Protein AF-A0A932STT5-F1 (afdb_monomer_lite)

pLDDT: mean 71.79, std 22.3, range [31.33, 98.38]

Secondary structure (DSSP, 8-state):
-------HHHHHHHHHHHHHS--S-------PPPPPP----GGGHHHHHTT--SSEEEEEEBPPPTTT-HHHHHHHHHHS-EEESSS-EEESS---PPTTHHHHHHHHHH-GGG-----S---S-S---SEEEEEEETTEEEEEEEETTTTEEEEEETTB-----EE-SSTTSSS--HHHHHHHHHTTSSS--------TTSSGGGSTTSSGGGSS-----PPPPPP----PPPP-PPPPPPPPPPPP-

Sequence (249 aa):
MIRNLLNPHHWLWLAMAICLGCREAAEVLEEDAPPPAVSTDFARLPEVLAGIPAGQIGLYEGLPSEFWEPNLRDRELRTKETIDVRGHILYDGPLDLQPGDGEKLTSLLGARESYQPYSPRKKCGGFSAEYGIEWTTGTAATYLLISLECGEAKFFRRRANCIAICRQRHWTSSSGCWSRTARTRRLKSRGDRLTGQVSRSAFSAAGTLHEQTRRSNNGLLNRPEPPNGFVRSPVCDAVPRPPKKRPGH

Radius of gyration: 27.71 Å; chains: 1; bounding box: 71×87×59 Å

Foldseek 3Di:
DPDDPCDVVVVVVVVVCVVVPPPPPPPPPPPPDDPPDADQDLVCVLVLLVVLDPADKFKWFFAPDCVPCVVRSVVCVVPADWDDDPNTITGPDTDDDDPCVRVVCNVCVSDSLQFDRDDPPDPQPDDHFRMKMWGDDPPWIKIWGADLSRQWIAIDTPPDRHGNTTRGDPPQPDDDDPPPVVVVVVVVPPPDDDDDDDDPPDRPVVPPVVVVVPPPDPDDDDDDDDDDDPDDDDDPDDDDDDDDDDDDD

Structure (mmCIF, N/CA/C/O backbone):
data_AF-A0A932STT5-F1
#
_entry.id   AF-A0A932STT5-F1
#
loop_
_atom_site.group_PDB
_atom_site.id
_atom_site.type_symbol
_atom_site.label_atom_id
_atom_site.label_alt_id
_atom_site.label_comp_id
_atom_site.label_asym_id
_atom_site.label_entity_id
_atom_site.label_seq_id
_atom_site.pdbx_PDB_ins_code
_atom_site.Cartn_x
_atom_site.Cartn_y
_atom_site.Cartn_z
_atom_site.occupancy
_atom_site.B_iso_or_equiv
_atom_site.auth_seq_id
_atom_site.auth_comp_id
_atom_site.auth_asym_id
_atom_site.auth_atom_id
_atom_site.pdbx_PDB_model_num
ATOM 1 N N . MET A 1 1 ? 31.479 53.304 29.207 1.00 47.97 1 MET A N 1
ATOM 2 C CA . MET A 1 1 ? 32.049 52.637 30.399 1.00 47.97 1 MET A CA 1
ATOM 3 C C . MET A 1 1 ? 31.471 51.230 30.499 1.00 47.97 1 MET A C 1
ATOM 5 O O . MET A 1 1 ? 30.409 51.061 31.069 1.00 47.97 1 MET A O 1
ATOM 9 N N . ILE A 1 2 ? 32.123 50.232 29.899 1.00 55.28 2 ILE A N 1
ATOM 10 C CA . ILE A 1 2 ? 31.803 48.807 30.094 1.00 55.28 2 ILE A CA 1
ATOM 11 C C . ILE A 1 2 ? 33.154 48.102 30.241 1.00 55.28 2 ILE A C 1
ATOM 13 O O . ILE A 1 2 ? 33.756 47.663 29.269 1.00 55.28 2 ILE A O 1
ATOM 17 N N . ARG A 1 3 ? 33.712 48.132 31.451 1.00 52.94 3 ARG A N 1
ATOM 18 C CA . ARG A 1 3 ? 34.997 47.505 31.797 1.00 52.94 3 ARG A CA 1
ATOM 19 C C . ARG A 1 3 ? 34.871 46.864 33.176 1.00 52.94 3 ARG A C 1
ATOM 21 O O . ARG A 1 3 ? 35.499 47.351 34.096 1.00 52.94 3 ARG A O 1
ATOM 28 N N . ASN A 1 4 ? 33.987 45.875 33.341 1.00 56.66 4 ASN A N 1
ATOM 29 C CA . ASN A 1 4 ? 33.852 45.126 34.606 1.00 56.66 4 ASN A CA 1
ATOM 30 C C . ASN A 1 4 ? 33.113 43.775 34.455 1.00 56.66 4 ASN A C 1
ATOM 32 O O . ASN A 1 4 ? 32.333 43.400 35.321 1.00 56.66 4 ASN A O 1
ATOM 36 N N . LEU A 1 5 ? 33.324 43.024 33.364 1.00 55.16 5 LEU A N 1
ATOM 37 C CA . LEU A 1 5 ? 32.627 41.735 33.158 1.00 55.16 5 LEU A CA 1
ATOM 38 C C . LEU A 1 5 ? 33.531 40.540 32.810 1.00 55.16 5 LEU A C 1
ATOM 40 O O . LEU A 1 5 ? 33.038 39.523 32.339 1.00 55.16 5 LEU A O 1
ATOM 44 N N . LEU A 1 6 ? 34.839 40.604 33.074 1.00 60.25 6 LEU A N 1
ATOM 45 C CA . LEU A 1 6 ? 35.714 39.430 32.946 1.00 60.25 6 LEU A CA 1
ATOM 46 C C . LEU A 1 6 ? 36.469 39.176 34.247 1.00 60.25 6 LEU A C 1
ATOM 48 O O . LEU A 1 6 ? 37.647 39.488 34.378 1.00 60.25 6 LEU A O 1
ATOM 52 N N . ASN A 1 7 ? 35.762 38.604 35.220 1.00 70.56 7 ASN A N 1
ATOM 53 C CA . ASN A 1 7 ? 36.402 38.004 36.380 1.00 70.56 7 ASN A CA 1
ATOM 54 C C . ASN A 1 7 ? 36.905 36.606 35.954 1.00 70.56 7 ASN A C 1
ATOM 56 O O . ASN A 1 7 ? 36.080 35.779 35.546 1.00 70.56 7 ASN A O 1
ATOM 60 N N . PRO A 1 8 ? 38.217 36.315 36.007 1.00 73.06 8 PRO A N 1
ATOM 61 C CA . PRO A 1 8 ? 38.791 35.065 35.493 1.00 73.06 8 PRO A CA 1
ATOM 62 C C . PRO A 1 8 ? 38.219 33.806 36.164 1.00 73.06 8 PRO A C 1
ATOM 64 O O . PRO A 1 8 ? 38.214 32.733 35.566 1.00 73.06 8 PRO A O 1
ATOM 67 N N . HIS A 1 9 ? 37.643 33.940 37.361 1.00 74.81 9 HIS A N 1
ATOM 68 C CA . HIS A 1 9 ? 36.953 32.846 38.042 1.00 74.81 9 HIS A CA 1
ATOM 69 C C . HIS A 1 9 ? 35.688 32.351 37.317 1.00 74.81 9 HIS A C 1
ATOM 71 O O . HIS A 1 9 ? 35.390 31.162 37.393 1.00 74.81 9 HIS A O 1
ATOM 77 N N . HIS A 1 10 ? 34.965 33.199 36.572 1.00 73.25 10 HIS A N 1
ATOM 78 C CA . HIS A 1 10 ? 33.758 32.764 35.849 1.00 73.25 10 HIS A CA 1
ATOM 79 C C . HIS A 1 10 ? 34.075 31.851 34.657 1.00 73.25 10 HIS A C 1
ATOM 81 O O . HIS A 1 10 ? 33.312 30.930 34.373 1.00 73.25 10 HIS A O 1
ATOM 87 N N . TRP A 1 11 ? 35.221 32.055 34.002 1.00 77.06 11 TRP A N 1
ATOM 88 C CA . TRP A 1 11 ? 35.683 31.187 32.916 1.00 77.06 11 TRP A CA 1
ATOM 89 C C . TRP A 1 11 ? 36.028 29.781 33.407 1.00 77.06 11 TRP A C 1
ATOM 91 O O . TRP A 1 11 ? 35.766 28.803 32.712 1.00 77.06 11 TRP A O 1
ATOM 101 N N . LEU A 1 12 ? 36.552 29.674 34.629 1.00 79.19 12 LEU A N 1
ATOM 102 C CA . LEU A 1 12 ? 36.915 28.392 35.227 1.00 79.19 12 LEU A CA 1
ATOM 103 C C . LEU A 1 12 ? 35.675 27.553 35.581 1.00 79.19 12 LEU A C 1
ATOM 105 O O . LEU A 1 12 ? 35.651 26.349 35.334 1.00 79.19 12 LEU A O 1
ATOM 109 N N . TRP A 1 13 ? 34.613 28.197 36.077 1.00 79.75 13 TRP A N 1
ATOM 110 C CA . TRP A 1 13 ? 33.327 27.537 36.330 1.00 79.75 13 TRP A CA 1
ATOM 111 C C . TRP A 1 13 ? 32.622 27.104 35.043 1.00 79.75 13 TRP A C 1
ATOM 113 O O . TRP A 1 13 ? 32.091 25.996 34.991 1.00 79.75 13 TRP A O 1
ATOM 123 N N . LEU A 1 14 ? 32.664 27.930 33.992 1.00 78.31 14 LEU A N 1
ATOM 124 C CA . LEU A 1 14 ? 32.105 27.574 32.687 1.00 78.31 14 LEU A CA 1
ATOM 125 C C . LEU A 1 14 ? 32.845 26.372 32.072 1.00 78.31 14 LEU A C 1
ATOM 127 O O . LEU A 1 14 ? 32.210 25.438 31.590 1.00 78.31 14 LEU A O 1
ATOM 131 N N . ALA A 1 15 ? 34.180 26.361 32.149 1.00 79.19 15 ALA A N 1
ATOM 132 C CA . ALA A 1 15 ? 34.998 25.249 31.671 1.00 79.19 15 ALA A CA 1
ATOM 133 C C . ALA A 1 15 ? 34.721 23.951 32.448 1.00 79.19 15 ALA A C 1
ATOM 135 O O . ALA A 1 15 ? 34.568 22.897 31.836 1.00 79.19 15 ALA A O 1
ATOM 136 N N . MET A 1 16 ? 34.577 24.010 33.779 1.00 77.88 16 MET A N 1
ATOM 137 C CA . MET A 1 16 ? 34.183 22.828 34.558 1.00 77.88 16 MET A CA 1
ATOM 138 C C . MET A 1 16 ? 32.776 22.329 34.216 1.00 77.88 16 MET A C 1
ATOM 140 O O . MET A 1 16 ? 32.585 21.121 34.113 1.00 77.88 16 MET A O 1
ATOM 144 N N . ALA A 1 17 ? 31.800 23.223 34.030 1.00 76.94 17 ALA A N 1
ATOM 145 C CA . ALA A 1 17 ? 30.435 22.831 33.672 1.00 76.94 17 ALA A CA 1
ATOM 146 C C . ALA A 1 17 ? 30.384 22.118 32.309 1.00 76.94 17 ALA A C 1
ATOM 148 O O . ALA A 1 17 ? 29.667 21.131 32.157 1.00 76.94 17 ALA A O 1
ATOM 149 N N . ILE A 1 18 ? 31.205 22.556 31.349 1.00 77.31 18 ILE A N 1
ATOM 150 C CA . ILE A 1 18 ? 31.361 21.891 30.047 1.00 77.31 18 ILE A CA 1
ATOM 151 C C . ILE A 1 18 ? 32.034 20.514 30.206 1.00 77.31 18 ILE A C 1
ATOM 153 O O . ILE A 1 18 ? 31.617 19.555 29.563 1.00 77.31 18 ILE A O 1
ATOM 157 N N . CYS A 1 19 ? 33.024 20.376 31.093 1.00 73.25 19 CYS A N 1
ATOM 158 C CA . CYS A 1 19 ? 33.730 19.106 31.308 1.00 73.25 19 CYS A CA 1
ATOM 159 C C . CYS A 1 19 ? 32.931 18.060 32.112 1.00 73.25 19 CYS A C 1
ATOM 161 O O . CYS A 1 19 ? 33.184 16.866 31.965 1.00 73.25 19 CYS A O 1
ATOM 163 N N . LEU A 1 20 ? 31.978 18.474 32.954 1.00 70.88 20 LEU A N 1
ATOM 164 C CA . LEU A 1 20 ? 31.140 17.571 33.761 1.00 70.88 20 LEU A CA 1
ATOM 165 C C . LEU A 1 20 ? 29.833 17.148 33.061 1.00 70.88 20 LEU A C 1
ATOM 167 O O . LEU A 1 20 ? 29.184 16.211 33.519 1.00 70.88 20 LEU A O 1
ATOM 171 N N . GLY A 1 21 ? 29.445 17.816 31.969 1.00 59.75 21 GLY A N 1
ATOM 172 C CA . GLY A 1 21 ? 28.113 17.692 31.363 1.00 59.75 21 GLY A CA 1
ATOM 173 C C . GLY A 1 21 ? 27.910 16.603 30.304 1.00 59.75 21 GLY A C 1
ATOM 174 O O . GLY A 1 21 ? 26.772 16.375 29.916 1.00 59.75 21 GLY A O 1
ATOM 175 N N . CYS A 1 22 ? 28.949 15.909 29.830 1.00 60.53 22 CYS A N 1
ATOM 176 C CA . CYS A 1 22 ? 28.813 14.979 28.697 1.00 60.53 22 CYS A CA 1
ATOM 177 C C . CYS A 1 22 ? 29.290 13.569 29.055 1.00 60.53 22 CYS A C 1
ATOM 179 O O . CYS A 1 22 ? 30.293 13.082 28.535 1.00 60.53 22 CYS A O 1
ATOM 181 N N . ARG A 1 23 ? 28.590 12.910 29.980 1.00 63.25 23 ARG A N 1
ATOM 182 C CA . ARG A 1 23 ? 28.803 11.483 30.268 1.00 63.25 23 ARG A CA 1
ATOM 183 C C . ARG A 1 23 ? 27.494 10.700 30.296 1.00 63.25 23 ARG A C 1
ATOM 185 O O . ARG A 1 23 ? 27.366 9.737 31.040 1.00 63.25 23 ARG A O 1
ATOM 192 N N . GLU A 1 24 ? 26.532 11.092 29.469 1.00 71.00 24 GLU A N 1
ATOM 193 C CA . GLU A 1 24 ? 25.548 10.126 28.994 1.00 71.00 24 GLU A CA 1
ATOM 194 C C . GLU A 1 24 ? 26.286 9.221 28.016 1.00 71.00 24 GLU A C 1
ATOM 196 O O . GLU A 1 24 ? 26.795 9.668 26.987 1.00 71.00 24 GLU A O 1
ATOM 201 N N . ALA A 1 25 ? 26.458 7.960 28.415 1.00 72.50 25 ALA A N 1
ATOM 202 C CA . ALA A 1 25 ? 26.916 6.927 27.510 1.00 72.50 25 ALA A CA 1
ATOM 203 C C . ALA A 1 25 ? 26.008 7.003 26.286 1.00 72.50 25 ALA A C 1
ATOM 205 O O . ALA A 1 25 ? 24.801 6.814 26.424 1.00 72.50 25 ALA A O 1
ATOM 206 N N . ALA A 1 26 ? 26.579 7.358 25.133 1.00 71.62 26 ALA A N 1
ATOM 207 C CA . ALA A 1 26 ? 25.856 7.323 23.880 1.00 71.62 26 ALA A CA 1
ATOM 208 C C . ALA A 1 26 ? 25.281 5.913 23.765 1.00 71.62 26 ALA A C 1
ATOM 210 O O . ALA A 1 26 ? 26.034 4.943 23.642 1.00 71.62 26 ALA A O 1
ATOM 211 N N . GLU A 1 27 ? 23.965 5.802 23.925 1.00 76.69 27 GLU A N 1
ATOM 212 C CA . GLU A 1 27 ? 23.254 4.569 23.665 1.00 76.69 27 GLU A CA 1
ATOM 213 C C . GLU A 1 27 ? 23.564 4.253 22.209 1.00 76.69 27 GLU A C 1
ATOM 215 O O . GLU A 1 27 ? 23.204 5.005 21.300 1.00 76.69 27 GLU A O 1
ATOM 220 N N . VAL A 1 28 ? 24.373 3.215 22.001 1.00 73.69 28 VAL A N 1
ATOM 221 C CA . VAL A 1 28 ? 24.660 2.708 20.669 1.00 73.69 28 VAL A CA 1
ATOM 222 C C . VAL A 1 28 ? 23.320 2.204 20.169 1.00 73.69 28 VAL A C 1
ATOM 224 O O . VAL A 1 28 ? 22.891 1.116 20.545 1.00 73.69 28 VAL A O 1
ATOM 227 N N . LEU A 1 29 ? 22.635 3.049 19.398 1.00 76.69 29 LEU A N 1
ATOM 228 C CA . LEU A 1 29 ? 21.476 2.677 18.608 1.00 76.69 29 LEU A CA 1
ATOM 229 C C . LEU A 1 29 ? 21.930 1.493 17.764 1.00 76.69 29 LEU A C 1
ATOM 231 O O . LEU A 1 29 ? 22.727 1.648 16.838 1.00 76.69 29 LEU A O 1
ATOM 235 N N . GLU A 1 30 ? 21.517 0.301 18.184 1.00 78.88 30 GLU A N 1
ATOM 236 C CA . GLU A 1 30 ? 21.776 -0.936 17.471 1.00 78.88 30 GLU A CA 1
ATOM 237 C C . GLU A 1 30 ? 21.151 -0.746 16.089 1.00 78.88 30 GLU A C 1
ATOM 239 O O . GLU A 1 30 ? 19.935 -0.605 15.964 1.00 78.88 30 GLU A O 1
ATOM 244 N N . GLU A 1 31 ? 21.995 -0.593 15.067 1.00 81.00 31 GLU A N 1
ATOM 245 C CA . GLU A 1 31 ? 21.533 -0.383 13.702 1.00 81.00 31 GLU A CA 1
ATOM 246 C C . GLU A 1 31 ? 20.732 -1.625 13.308 1.00 81.00 31 GLU A C 1
ATOM 248 O O . GLU A 1 31 ? 21.283 -2.726 13.209 1.00 81.00 31 GLU A O 1
ATOM 253 N N . ASP A 1 32 ? 19.413 -1.461 13.181 1.00 80.19 32 ASP A N 1
ATOM 254 C CA . ASP A 1 32 ? 18.509 -2.558 12.865 1.00 80.19 32 ASP A CA 1
ATOM 255 C C . ASP A 1 32 ? 19.028 -3.289 11.624 1.00 80.19 32 ASP A C 1
ATOM 257 O O . ASP A 1 32 ? 19.299 -2.678 10.585 1.00 80.19 32 ASP A O 1
ATOM 261 N N . ALA A 1 33 ? 19.172 -4.614 11.733 1.00 78.88 33 ALA A N 1
ATOM 262 C CA . ALA A 1 33 ? 19.615 -5.442 10.621 1.00 78.88 33 ALA A CA 1
ATOM 263 C C . ALA A 1 33 ? 18.806 -5.099 9.355 1.00 78.88 33 ALA A C 1
ATOM 265 O O . ALA A 1 33 ? 17.582 -4.922 9.444 1.00 78.88 33 ALA A O 1
ATOM 266 N N . PRO A 1 34 ? 19.457 -5.024 8.175 1.00 73.75 34 PRO A N 1
ATOM 267 C CA . PRO A 1 34 ? 18.788 -4.614 6.951 1.00 73.75 34 PRO A CA 1
ATOM 268 C C . PRO A 1 34 ? 17.535 -5.470 6.742 1.00 73.75 34 PRO A C 1
ATOM 270 O O . PRO A 1 34 ? 17.580 -6.690 6.955 1.00 73.75 34 PRO A O 1
ATOM 273 N N . PRO A 1 35 ? 16.401 -4.859 6.352 1.00 67.69 35 PRO A N 1
ATOM 274 C CA . PRO A 1 35 ? 15.147 -5.579 6.239 1.00 67.69 35 PRO A CA 1
ATOM 275 C C . PRO A 1 35 ? 15.330 -6.774 5.294 1.00 67.69 35 PRO A C 1
ATOM 277 O O . PRO A 1 35 ? 15.956 -6.634 4.238 1.00 67.69 35 PRO A O 1
ATOM 280 N N . PRO A 1 36 ? 14.807 -7.960 5.653 1.00 71.69 36 PRO A N 1
ATOM 281 C CA . PRO A 1 36 ? 14.994 -9.157 4.850 1.00 71.69 36 PRO A CA 1
ATOM 282 C C . PRO A 1 36 ? 14.472 -8.929 3.434 1.00 71.69 36 PRO A C 1
ATOM 284 O O . PRO A 1 36 ? 13.457 -8.254 3.234 1.00 71.69 36 PRO A O 1
ATOM 287 N N . ALA A 1 37 ? 15.165 -9.522 2.460 1.00 72.88 37 ALA A N 1
ATOM 288 C CA . ALA A 1 37 ? 14.819 -9.380 1.058 1.00 72.88 37 ALA A CA 1
ATOM 289 C C . ALA A 1 37 ? 13.343 -9.732 0.810 1.00 72.88 37 ALA A C 1
ATOM 291 O O . ALA A 1 37 ? 12.797 -10.720 1.307 1.00 72.88 37 ALA A O 1
ATOM 292 N N . VAL A 1 38 ? 12.713 -8.889 0.005 1.00 72.44 38 VAL A N 1
ATOM 293 C CA . VAL A 1 38 ? 11.345 -9.012 -0.489 1.00 72.44 38 VAL A CA 1
ATOM 294 C C . VAL A 1 38 ? 11.184 -10.341 -1.237 1.00 72.44 38 VAL A C 1
ATOM 296 O O . VAL A 1 38 ? 11.690 -10.498 -2.346 1.00 72.44 38 VAL A O 1
ATOM 299 N N . SER A 1 39 ? 10.466 -11.302 -0.654 1.00 77.44 39 SER A N 1
ATOM 300 C CA . SER A 1 39 ? 10.143 -12.561 -1.338 1.00 77.44 39 SER A CA 1
ATOM 301 C C . SER A 1 39 ? 9.086 -12.315 -2.413 1.00 77.44 39 SER A C 1
ATOM 303 O O . SER A 1 39 ? 7.970 -11.934 -2.079 1.00 77.44 39 SER A O 1
ATOM 305 N N . THR A 1 40 ? 9.425 -12.563 -3.680 1.00 78.19 40 THR A N 1
ATOM 306 C CA . THR A 1 40 ? 8.517 -12.487 -4.842 1.00 78.19 40 THR A CA 1
ATOM 307 C C . THR A 1 40 ? 7.837 -13.824 -5.161 1.00 78.19 40 THR A C 1
ATOM 309 O O . THR A 1 40 ? 7.278 -14.001 -6.245 1.00 78.19 40 THR A O 1
ATOM 312 N N . ASP A 1 41 ? 7.887 -14.778 -4.230 1.00 84.00 41 ASP A N 1
ATOM 313 C CA . ASP A 1 41 ? 7.349 -16.119 -4.423 1.00 84.00 41 ASP A CA 1
ATOM 314 C C . ASP A 1 41 ? 5.814 -16.121 -4.384 1.00 84.00 41 ASP A C 1
ATOM 316 O O . ASP A 1 41 ? 5.178 -15.931 -3.344 1.00 84.00 41 ASP A O 1
ATOM 320 N N . PHE A 1 42 ? 5.209 -16.381 -5.543 1.00 85.62 42 PHE A N 1
ATOM 321 C CA . PHE A 1 42 ? 3.761 -16.467 -5.698 1.00 85.62 42 PHE A CA 1
ATOM 322 C C . PHE A 1 42 ? 3.148 -17.666 -4.955 1.00 85.62 42 PHE A C 1
ATOM 324 O O . PHE A 1 42 ? 1.944 -17.668 -4.683 1.00 85.62 42 PHE A O 1
ATOM 331 N N . ALA A 1 43 ? 3.944 -18.674 -4.580 1.00 88.44 43 ALA A N 1
ATOM 332 C CA . ALA A 1 43 ? 3.475 -19.791 -3.763 1.00 88.44 43 ALA A CA 1
ATOM 333 C C . ALA A 1 43 ? 3.004 -19.335 -2.372 1.00 88.44 43 ALA A C 1
ATOM 335 O O . ALA A 1 43 ? 2.141 -19.983 -1.785 1.00 88.44 43 ALA A O 1
ATOM 336 N N . ARG A 1 44 ? 3.485 -18.183 -1.885 1.00 86.62 44 ARG A N 1
ATOM 337 C CA . ARG A 1 44 ? 3.070 -17.587 -0.605 1.00 86.62 44 ARG A CA 1
ATOM 338 C C . ARG A 1 44 ? 1.751 -16.822 -0.673 1.00 86.62 44 ARG A C 1
ATOM 340 O O . ARG A 1 44 ? 1.210 -16.452 0.364 1.00 86.62 44 ARG A O 1
ATOM 347 N N . LEU A 1 45 ? 1.210 -16.583 -1.871 1.00 88.25 45 LEU A N 1
ATOM 348 C CA . LEU A 1 45 ? -0.020 -15.807 -2.036 1.00 88.25 45 LEU A CA 1
ATOM 349 C C . LEU A 1 45 ? -1.195 -16.340 -1.185 1.00 88.25 45 LEU A C 1
ATOM 351 O O . LEU A 1 45 ? -1.831 -15.519 -0.535 1.00 88.25 45 LEU A O 1
ATOM 355 N N . PRO A 1 46 ? -1.486 -17.656 -1.100 1.00 90.19 46 PRO A N 1
ATOM 356 C CA . PRO A 1 46 ? -2.578 -18.156 -0.259 1.00 90.19 46 PRO A CA 1
ATOM 357 C C . PRO A 1 46 ? -2.440 -17.780 1.222 1.00 90.19 46 PRO A C 1
ATOM 359 O O . PRO A 1 46 ? -3.433 -17.428 1.848 1.00 90.19 46 PRO A O 1
ATOM 362 N N . GLU A 1 47 ? -1.222 -17.801 1.774 1.00 87.56 47 GLU A N 1
ATOM 363 C CA . GLU A 1 47 ? -0.947 -17.404 3.166 1.00 87.56 47 GLU A CA 1
ATOM 364 C C . GLU A 1 47 ? -1.254 -15.916 3.392 1.00 87.56 47 GLU A C 1
ATOM 366 O O . GLU A 1 47 ? -1.810 -15.523 4.419 1.00 87.56 47 GLU A O 1
ATOM 371 N N . VAL A 1 48 ? -0.912 -15.084 2.406 1.00 86.31 48 VAL A N 1
ATOM 372 C CA . VAL A 1 48 ? -1.178 -13.644 2.425 1.00 86.31 48 VAL A CA 1
ATOM 373 C C . VAL A 1 48 ? -2.672 -13.358 2.309 1.00 86.31 48 VAL A C 1
ATOM 375 O O . VAL A 1 48 ? -3.201 -12.588 3.109 1.00 86.31 48 VAL A O 1
ATOM 378 N N . LEU A 1 49 ? -3.355 -14.004 1.359 1.00 90.00 49 LEU A N 1
ATOM 379 C CA . LEU A 1 49 ? -4.793 -13.834 1.134 1.00 90.00 49 LEU A CA 1
ATOM 380 C C . LEU A 1 49 ? -5.623 -14.364 2.307 1.00 90.00 49 LEU A C 1
ATOM 382 O O . LEU A 1 49 ? -6.628 -13.758 2.654 1.00 90.00 49 LEU A O 1
ATOM 386 N N . ALA A 1 50 ? -5.173 -15.422 2.988 1.00 87.88 50 ALA A N 1
ATOM 387 C CA . ALA A 1 50 ? -5.790 -15.886 4.233 1.00 87.88 50 ALA A CA 1
ATOM 388 C C . ALA A 1 50 ? -5.734 -14.830 5.355 1.00 87.88 50 ALA A C 1
ATOM 390 O O . ALA A 1 50 ? -6.488 -14.899 6.323 1.00 87.88 50 ALA A O 1
ATOM 391 N N . GLY A 1 51 ? -4.827 -13.855 5.237 1.00 79.94 51 GLY A N 1
ATOM 392 C CA . GLY A 1 51 ? -4.717 -12.704 6.122 1.00 79.94 51 GLY A CA 1
ATOM 393 C C . GLY A 1 51 ? -5.581 -11.508 5.725 1.00 79.94 51 GLY A C 1
ATOM 394 O O . GLY A 1 51 ? -5.445 -10.486 6.394 1.00 79.94 51 GLY A O 1
ATOM 395 N N . ILE A 1 52 ? -6.407 -11.607 4.674 1.00 88.19 52 ILE A N 1
ATOM 396 C CA . ILE A 1 52 ? -7.443 -10.631 4.311 1.00 88.19 52 ILE A CA 1
ATOM 397 C C . ILE A 1 52 ? -8.740 -11.071 5.010 1.00 88.19 52 ILE A C 1
ATOM 399 O O . ILE A 1 52 ? -9.422 -11.985 4.546 1.00 88.19 52 ILE A O 1
ATOM 403 N N . PRO A 1 53 ? -9.064 -10.492 6.173 1.00 79.19 53 PRO A N 1
ATOM 404 C CA . PRO A 1 53 ? -10.223 -10.874 6.956 1.00 79.19 53 PRO A CA 1
ATOM 405 C C . PRO A 1 53 ? -11.501 -10.207 6.430 1.00 79.19 53 PRO A C 1
ATOM 407 O O . PRO A 1 53 ? -11.453 -9.189 5.742 1.00 79.19 53 PRO A O 1
ATOM 410 N N . ALA A 1 54 ? -12.657 -10.689 6.890 1.00 75.81 54 ALA A N 1
ATOM 411 C CA . ALA A 1 54 ? -13.938 -9.976 6.801 1.00 75.81 54 ALA A CA 1
ATOM 412 C C . ALA A 1 54 ? -14.044 -8.817 7.827 1.00 75.81 54 ALA A C 1
ATOM 414 O O . ALA A 1 54 ? -15.091 -8.604 8.432 1.00 75.81 54 ALA A O 1
ATOM 415 N N . GLY A 1 55 ? -12.927 -8.136 8.099 1.00 83.31 55 GLY A N 1
ATOM 416 C CA . GLY A 1 55 ? -12.805 -7.109 9.132 1.00 83.31 55 GLY A CA 1
ATOM 417 C C . GLY A 1 55 ? -13.174 -5.703 8.659 1.00 83.31 55 GLY A C 1
ATOM 418 O O . GLY A 1 55 ? -13.772 -5.516 7.599 1.00 83.31 55 GLY A O 1
ATOM 419 N N . GLN A 1 56 ? -12.785 -4.700 9.450 1.00 92.81 56 GLN A N 1
ATOM 420 C CA . GLN A 1 56 ? -12.885 -3.303 9.026 1.00 92.81 56 GLN A CA 1
ATOM 421 C C . GLN A 1 56 ? -11.843 -3.031 7.941 1.00 92.81 56 GLN A C 1
ATOM 423 O O . GLN A 1 56 ? -10.712 -3.516 8.019 1.00 92.81 56 GLN A O 1
ATOM 428 N N . ILE A 1 57 ? -12.242 -2.265 6.930 1.00 95.88 57 ILE A N 1
ATOM 429 C CA . ILE A 1 57 ? -11.405 -1.913 5.787 1.00 95.88 57 ILE A CA 1
ATOM 430 C C . ILE A 1 57 ? -11.208 -0.398 5.740 1.00 95.88 57 ILE A C 1
ATOM 432 O O . ILE A 1 57 ? -12.178 0.359 5.777 1.00 95.88 57 ILE A O 1
ATOM 436 N N . GLY A 1 58 ? -9.953 0.030 5.646 1.00 96.81 58 GLY A N 1
ATOM 437 C CA . GLY A 1 58 ? -9.557 1.404 5.355 1.00 96.81 58 GLY A CA 1
ATOM 438 C C . GLY A 1 58 ? -8.977 1.488 3.947 1.00 96.81 58 GLY A C 1
ATOM 439 O O . GLY A 1 58 ? -8.166 0.648 3.563 1.00 96.81 58 GLY A O 1
ATOM 440 N N . LEU A 1 59 ? -9.388 2.484 3.163 1.00 97.81 59 LEU A N 1
ATOM 441 C CA . LEU A 1 59 ? -8.791 2.786 1.860 1.00 97.81 59 LEU A CA 1
ATOM 442 C C . LEU A 1 59 ? -8.064 4.122 1.960 1.00 97.81 59 LEU A C 1
ATOM 444 O O . LEU A 1 59 ? -8.682 5.131 2.247 1.00 97.81 59 LEU A O 1
ATOM 448 N N . TYR A 1 60 ? -6.780 4.147 1.664 1.00 98.25 60 TYR A N 1
ATOM 449 C CA . TYR A 1 60 ? -5.918 5.314 1.761 1.00 98.25 60 TYR A CA 1
ATOM 450 C C . TYR A 1 60 ? -5.450 5.727 0.371 1.00 98.25 60 TYR A C 1
ATOM 452 O O . TYR A 1 60 ? -5.168 4.884 -0.486 1.00 98.25 60 TYR A O 1
ATOM 460 N N . GLU A 1 61 ? -5.343 7.031 0.147 1.00 98.25 61 GLU A N 1
ATOM 461 C CA . GLU A 1 61 ? -4.770 7.583 -1.077 1.00 98.25 61 GLU A CA 1
ATOM 462 C C . GLU A 1 61 ? -3.249 7.743 -0.923 1.00 98.25 61 GLU A C 1
ATOM 464 O O . GLU A 1 61 ? -2.744 8.174 0.115 1.00 98.25 61 GLU A O 1
ATOM 469 N N . GLY A 1 62 ? -2.508 7.372 -1.965 1.00 97.69 62 GLY A N 1
ATOM 470 C CA . GLY A 1 62 ? -1.065 7.551 -2.043 1.00 97.69 62 GLY A CA 1
ATOM 471 C C . GLY A 1 62 ? -0.669 8.968 -2.447 1.00 97.69 62 GLY A C 1
ATOM 472 O O . GLY A 1 62 ? -1.411 9.687 -3.127 1.00 97.69 62 GLY A O 1
ATOM 473 N N . LEU A 1 63 ? 0.536 9.373 -2.048 1.00 97.19 63 LEU A N 1
ATOM 474 C CA . LEU A 1 63 ? 1.070 10.675 -2.435 1.00 97.19 63 LEU A CA 1
ATOM 475 C C . LEU A 1 63 ? 1.360 10.758 -3.943 1.00 97.19 63 LEU A C 1
ATOM 477 O O . LEU A 1 63 ? 1.575 9.736 -4.597 1.00 97.19 63 LEU A O 1
ATOM 481 N N . PRO A 1 64 ? 1.446 11.983 -4.499 1.00 96.12 64 PRO A N 1
ATOM 482 C CA . PRO A 1 64 ? 1.940 12.200 -5.851 1.00 96.12 64 PRO A CA 1
ATOM 483 C C . PRO A 1 64 ? 3.262 11.471 -6.100 1.00 96.12 64 PRO A C 1
ATOM 485 O O . PRO A 1 64 ? 4.119 11.354 -5.209 1.00 96.12 64 PRO A O 1
ATOM 488 N N . SER A 1 65 ? 3.416 10.984 -7.332 1.00 92.75 65 SER A N 1
ATOM 489 C CA . SER A 1 65 ? 4.617 10.271 -7.749 1.00 92.75 65 SER A CA 1
ATOM 490 C C . SER A 1 65 ? 5.835 11.162 -7.549 1.00 92.75 65 SER A C 1
ATOM 492 O O . SER A 1 65 ? 5.912 12.247 -8.116 1.00 92.75 65 SER A O 1
ATOM 494 N N . GLU A 1 66 ? 6.837 10.644 -6.848 1.00 93.00 66 GLU A N 1
ATOM 495 C CA . GLU A 1 66 ? 8.127 11.315 -6.673 1.00 93.00 66 GLU A CA 1
ATOM 496 C C . GLU A 1 66 ? 8.808 11.609 -8.013 1.00 93.00 66 GLU A C 1
ATOM 498 O O . GLU A 1 66 ? 9.350 12.687 -8.211 1.00 93.00 66 GLU A O 1
ATOM 503 N N . PHE A 1 67 ? 8.702 10.683 -8.971 1.00 89.50 67 PHE A N 1
ATOM 504 C CA . PHE A 1 67 ? 9.308 10.851 -10.289 1.00 89.50 67 PHE A CA 1
ATOM 505 C C . PHE A 1 67 ? 8.595 11.900 -11.165 1.00 89.50 67 PHE A C 1
ATOM 507 O O . PHE A 1 67 ? 9.245 12.763 -11.747 1.00 89.50 67 PHE A O 1
ATOM 514 N N . TRP A 1 68 ? 7.262 11.840 -11.271 1.00 90.00 68 TRP A N 1
ATOM 515 C CA . TRP A 1 68 ? 6.491 12.715 -12.162 1.00 90.00 68 TRP A CA 1
ATOM 516 C C . TRP A 1 68 ? 6.126 14.080 -11.564 1.00 90.00 68 TRP A C 1
ATOM 518 O O . TRP A 1 68 ? 5.979 15.047 -12.308 1.00 90.00 68 TRP A O 1
ATOM 528 N N . GLU A 1 69 ? 5.946 14.173 -10.244 1.00 94.62 69 GLU A N 1
ATOM 529 C CA . GLU A 1 69 ? 5.432 15.369 -9.561 1.00 94.62 69 GLU A CA 1
ATOM 530 C C . GLU A 1 69 ? 6.205 15.694 -8.255 1.00 94.62 69 GLU A C 1
ATOM 532 O O . GLU A 1 69 ? 5.576 15.916 -7.213 1.00 94.62 69 GLU A O 1
ATOM 537 N N . PRO A 1 70 ? 7.556 15.770 -8.271 1.00 95.69 70 PRO A N 1
ATOM 538 C CA . PRO A 1 70 ? 8.376 15.894 -7.055 1.00 95.69 70 PRO A CA 1
ATOM 539 C C . PRO A 1 70 ? 8.022 17.128 -6.215 1.00 95.69 70 PRO A C 1
ATOM 541 O O . PRO A 1 70 ? 7.746 17.022 -5.024 1.00 95.69 70 PRO A O 1
ATOM 544 N N . ASN A 1 71 ? 7.895 18.297 -6.851 1.00 97.50 71 ASN A N 1
ATOM 545 C CA . ASN A 1 71 ? 7.560 19.546 -6.155 1.00 97.50 71 ASN A CA 1
ATOM 546 C C . ASN A 1 71 ? 6.195 19.485 -5.449 1.00 97.50 71 ASN A C 1
ATOM 548 O O . ASN A 1 71 ? 6.001 20.079 -4.385 1.00 97.50 71 ASN A O 1
ATOM 552 N N . LEU A 1 72 ? 5.224 18.793 -6.056 1.00 97.00 72 LEU A N 1
ATOM 553 C CA . LEU A 1 72 ? 3.901 18.633 -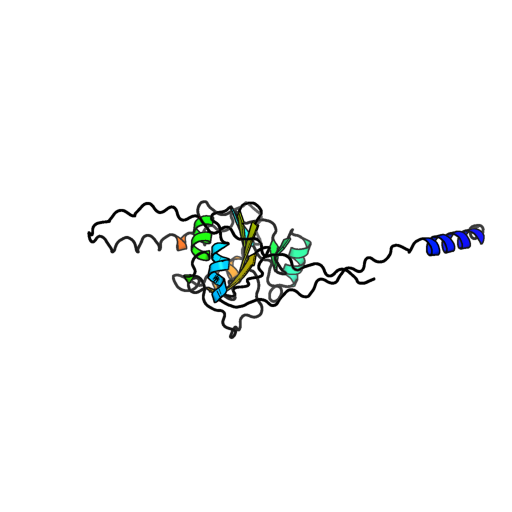5.465 1.00 97.00 72 LEU A CA 1
ATOM 554 C C . LEU A 1 72 ? 3.961 17.664 -4.284 1.00 97.00 72 LEU A C 1
ATOM 556 O O . LEU A 1 72 ? 3.380 17.967 -3.244 1.00 97.00 72 LEU A O 1
ATOM 560 N N . ARG A 1 73 ? 4.686 16.548 -4.425 1.00 96.69 73 ARG A N 1
ATOM 561 C CA . ARG A 1 73 ? 4.935 15.596 -3.339 1.00 96.69 73 ARG A CA 1
ATOM 562 C C . ARG A 1 73 ? 5.571 16.286 -2.132 1.00 96.69 73 ARG A C 1
ATOM 564 O O . ARG A 1 73 ? 5.021 16.186 -1.042 1.00 96.69 73 ARG A O 1
ATOM 571 N N . ASP A 1 74 ? 6.633 17.065 -2.329 1.00 97.56 74 ASP A N 1
ATOM 572 C CA . ASP A 1 74 ? 7.320 17.792 -1.249 1.00 97.56 74 ASP A CA 1
ATOM 573 C C . ASP A 1 74 ? 6.419 18.816 -0.557 1.00 97.56 74 ASP A C 1
ATOM 575 O O . ASP A 1 74 ? 6.535 19.085 0.641 1.00 97.56 74 ASP A O 1
ATOM 579 N N . ARG A 1 75 ? 5.518 19.452 -1.312 1.00 98.19 75 ARG A N 1
ATOM 580 C CA . ARG A 1 75 ? 4.518 20.353 -0.734 1.00 98.19 75 ARG A CA 1
ATOM 581 C C . ARG A 1 75 ? 3.507 19.581 0.108 1.00 98.19 75 ARG A C 1
ATOM 583 O O . ARG A 1 75 ? 3.198 20.007 1.214 1.00 98.19 75 ARG A O 1
ATOM 590 N N . GLU A 1 76 ? 2.982 18.477 -0.412 1.00 97.88 76 GLU A N 1
ATOM 591 C CA . GLU A 1 76 ? 1.975 17.652 0.262 1.00 97.88 76 GLU A CA 1
ATOM 592 C C . GLU A 1 76 ? 2.555 17.021 1.542 1.00 97.88 76 GLU A C 1
ATOM 594 O O . GLU A 1 76 ? 1.924 17.133 2.587 1.00 97.88 76 GLU A O 1
ATOM 599 N N . LEU A 1 77 ? 3.796 16.513 1.509 1.00 97.62 77 LEU A N 1
ATOM 600 C CA . LEU A 1 77 ? 4.518 15.993 2.684 1.00 97.62 77 LEU A CA 1
ATOM 601 C C . LEU A 1 77 ? 4.667 17.014 3.819 1.00 97.62 77 LEU A C 1
ATOM 603 O O . LEU A 1 77 ? 4.645 16.647 4.986 1.00 97.62 77 LEU A O 1
ATOM 607 N N . ARG A 1 78 ? 4.827 18.300 3.491 1.00 98.00 78 ARG A N 1
ATOM 608 C CA . ARG A 1 78 ? 4.965 19.371 4.493 1.00 98.00 78 ARG A CA 1
ATOM 609 C C . ARG A 1 78 ? 3.637 19.880 5.041 1.00 98.00 78 ARG A C 1
ATOM 611 O O . ARG A 1 78 ? 3.631 20.557 6.061 1.00 98.00 78 ARG A O 1
ATOM 618 N N . THR A 1 79 ? 2.540 19.655 4.322 1.00 98.12 79 THR A N 1
ATOM 619 C CA . THR A 1 79 ? 1.258 20.331 4.591 1.00 98.12 79 THR A CA 1
ATOM 620 C C . THR A 1 79 ? 0.148 19.392 5.026 1.00 98.12 79 THR A C 1
ATOM 622 O O . THR A 1 79 ? -0.874 19.871 5.510 1.00 98.12 79 THR A O 1
ATOM 625 N N . LYS A 1 80 ? 0.314 18.082 4.844 1.00 98.19 80 LYS A N 1
ATOM 626 C CA . LYS A 1 80 ? -0.701 17.085 5.163 1.00 98.19 80 LYS A CA 1
ATOM 627 C C . LYS A 1 80 ? -0.120 15.975 6.017 1.00 98.19 80 LYS A C 1
ATOM 629 O O . LYS A 1 80 ? 1.040 15.607 5.863 1.00 98.19 80 LYS A O 1
ATOM 634 N N . GLU A 1 81 ? -0.966 15.428 6.877 1.00 98.19 81 GLU A N 1
ATOM 635 C CA . GLU A 1 81 ? -0.638 14.253 7.673 1.00 98.19 81 GLU A CA 1
ATOM 636 C C . GLU A 1 81 ? -0.542 13.019 6.778 1.00 98.19 81 GLU A C 1
ATOM 638 O O . GLU A 1 81 ? -1.322 12.822 5.836 1.00 98.19 81 GLU A O 1
ATOM 643 N N . THR A 1 82 ? 0.475 12.213 7.055 1.00 98.38 82 THR A N 1
ATOM 644 C CA . THR A 1 82 ? 0.808 11.037 6.266 1.00 98.38 82 THR A CA 1
ATOM 645 C C . THR A 1 82 ? 1.238 9.895 7.165 1.00 98.38 82 THR A C 1
ATOM 647 O O . THR A 1 82 ? 1.760 10.113 8.257 1.00 98.38 82 THR A O 1
ATOM 650 N N . ILE A 1 83 ? 1.042 8.677 6.672 1.00 96.88 83 ILE A N 1
ATOM 651 C CA . ILE A 1 83 ? 1.504 7.446 7.304 1.00 96.88 83 ILE A CA 1
ATOM 652 C C . ILE A 1 83 ? 2.544 6.774 6.417 1.00 96.88 83 ILE A C 1
ATOM 654 O O . ILE A 1 83 ? 2.417 6.749 5.190 1.00 96.88 83 ILE A O 1
ATOM 658 N N . ASP A 1 84 ? 3.572 6.212 7.047 1.00 95.81 84 ASP A N 1
ATOM 659 C CA . ASP A 1 84 ? 4.569 5.391 6.370 1.00 95.81 84 ASP A CA 1
ATOM 660 C C . ASP A 1 84 ? 4.211 3.907 6.513 1.00 95.81 84 ASP A C 1
ATOM 662 O O . ASP A 1 84 ? 4.288 3.313 7.593 1.00 95.81 84 ASP A O 1
ATOM 666 N N . VAL A 1 85 ? 3.857 3.287 5.388 1.00 93.69 85 VAL A N 1
ATOM 667 C CA . VAL A 1 85 ? 3.665 1.844 5.279 1.00 93.69 85 VAL A CA 1
ATOM 668 C C . VAL A 1 85 ? 4.872 1.228 4.571 1.00 93.69 85 VAL A C 1
ATOM 670 O O . VAL A 1 85 ? 4.856 0.982 3.365 1.00 93.69 85 VAL A O 1
ATOM 673 N N . ARG A 1 86 ? 5.924 0.919 5.341 1.00 90.81 86 ARG A N 1
ATOM 674 C CA . ARG A 1 86 ? 7.133 0.203 4.870 1.00 90.81 86 ARG A CA 1
ATOM 675 C C . ARG A 1 86 ? 7.875 0.927 3.732 1.00 90.81 86 ARG A C 1
ATOM 677 O O . ARG A 1 86 ? 8.239 0.310 2.731 1.00 90.81 86 ARG A O 1
ATOM 684 N N . GLY A 1 87 ? 8.111 2.223 3.894 1.00 92.00 87 GLY A N 1
ATOM 685 C CA . GLY A 1 87 ? 8.746 3.111 2.920 1.00 92.00 87 GLY A CA 1
ATOM 686 C C . GLY A 1 87 ? 7.782 3.655 1.863 1.00 92.00 87 GLY A C 1
ATOM 687 O O . GLY A 1 87 ? 8.214 4.257 0.879 1.00 92.00 87 GLY A O 1
ATOM 688 N N . HIS A 1 88 ? 6.477 3.427 2.022 1.00 94.44 88 HIS A N 1
ATOM 689 C CA . HIS A 1 88 ? 5.451 3.927 1.117 1.00 94.44 88 HIS A CA 1
ATOM 690 C C . HIS A 1 88 ? 4.520 4.875 1.863 1.00 94.44 88 HIS A C 1
ATOM 692 O O . HIS A 1 88 ? 3.783 4.467 2.756 1.00 94.44 88 HIS A O 1
ATOM 698 N N . ILE A 1 89 ? 4.565 6.144 1.468 1.00 96.94 89 ILE A N 1
ATOM 699 C CA . ILE A 1 89 ? 3.853 7.217 2.155 1.00 96.94 89 ILE A CA 1
ATOM 700 C C . ILE A 1 89 ? 2.442 7.368 1.576 1.00 96.94 89 ILE A C 1
ATOM 702 O O . ILE A 1 89 ? 2.279 7.560 0.365 1.00 96.94 89 ILE A O 1
ATOM 706 N N . LEU A 1 90 ? 1.443 7.302 2.453 1.00 97.88 90 LEU A N 1
ATOM 707 C CA . LEU A 1 90 ? 0.020 7.492 2.165 1.00 97.88 90 LEU A CA 1
ATOM 708 C C . LEU A 1 90 ? -0.512 8.672 2.986 1.00 97.88 90 LEU A C 1
ATOM 710 O O . LEU A 1 90 ? 0.076 9.019 4.008 1.00 97.88 90 LEU A O 1
ATOM 714 N N . TYR A 1 91 ? -1.622 9.283 2.580 1.00 98.38 91 TYR A N 1
ATOM 715 C CA . TYR A 1 91 ? -2.325 10.232 3.452 1.00 98.38 91 TYR A CA 1
ATOM 716 C C . TYR A 1 91 ? -2.951 9.499 4.645 1.00 98.38 91 TYR A C 1
ATOM 718 O O . TYR A 1 91 ? -3.465 8.402 4.464 1.00 98.38 91 TYR A O 1
ATOM 726 N N . ASP A 1 92 ? -2.938 10.102 5.838 1.00 97.19 92 ASP A N 1
ATOM 727 C CA . ASP A 1 92 ? -3.458 9.475 7.074 1.00 97.19 92 ASP A CA 1
ATOM 728 C C . ASP A 1 92 ? -5.005 9.385 7.112 1.00 97.19 92 ASP A C 1
ATOM 730 O O . ASP A 1 92 ? -5.591 8.566 7.810 1.00 97.19 92 ASP A O 1
ATOM 734 N N . GLY A 1 93 ? -5.705 10.175 6.291 1.00 96.88 93 GLY A N 1
ATOM 735 C CA . GLY A 1 93 ? -7.169 10.152 6.208 1.00 96.88 93 GLY A CA 1
ATOM 736 C C . GLY A 1 93 ? -7.698 9.048 5.283 1.00 96.88 93 GLY A C 1
ATOM 737 O O . GLY A 1 93 ? -7.558 9.199 4.062 1.00 96.88 93 GLY A O 1
ATOM 738 N N . PRO A 1 94 ? -8.340 7.977 5.798 1.00 97.44 94 PRO A N 1
ATOM 739 C CA . PRO A 1 94 ? -8.981 6.993 4.938 1.00 97.44 94 PRO A CA 1
ATOM 740 C C . PRO A 1 94 ? -10.130 7.636 4.148 1.00 97.44 94 PRO A C 1
ATOM 742 O O . PRO A 1 94 ? -10.830 8.529 4.623 1.00 97.44 94 PRO A O 1
ATOM 745 N N . LEU A 1 95 ? -10.325 7.172 2.920 1.00 97.69 95 LEU A N 1
ATOM 746 C CA . LEU A 1 95 ? -11.412 7.557 2.039 1.00 97.69 95 LEU A CA 1
ATOM 747 C C . LEU A 1 95 ? -12.727 6.941 2.522 1.00 97.69 95 LEU A C 1
ATOM 749 O O . LEU A 1 95 ? -12.798 5.745 2.810 1.00 97.69 95 LEU A O 1
ATOM 753 N N . ASP A 1 96 ? -13.788 7.745 2.504 1.00 96.94 96 ASP A N 1
ATOM 754 C CA . ASP A 1 96 ? -15.141 7.286 2.808 1.00 96.94 96 ASP A CA 1
ATOM 755 C C . ASP A 1 96 ? -15.638 6.314 1.729 1.00 96.94 96 ASP A C 1
ATOM 757 O O . ASP A 1 96 ? -15.953 6.696 0.594 1.00 96.94 96 ASP A O 1
ATOM 761 N N . LEU A 1 97 ? -15.724 5.036 2.092 1.00 95.81 97 LEU A N 1
ATOM 762 C CA . LEU A 1 97 ? -16.279 3.996 1.233 1.00 95.81 97 LEU A CA 1
ATOM 763 C C . LEU A 1 97 ? -17.807 4.023 1.277 1.00 95.81 97 LEU A C 1
ATOM 765 O O . LEU A 1 97 ? -18.418 4.167 2.336 1.00 95.81 97 LEU A O 1
ATOM 769 N N . GLN A 1 98 ? -18.441 3.833 0.119 1.00 95.94 98 GLN A N 1
ATOM 770 C CA . GLN A 1 98 ? -19.888 3.641 0.082 1.00 95.94 98 GLN A CA 1
ATOM 771 C C . GLN A 1 98 ? -20.262 2.283 0.700 1.00 95.94 98 GLN A C 1
ATOM 773 O O . GLN A 1 98 ? -19.458 1.341 0.663 1.00 95.94 98 GLN A O 1
ATOM 778 N N . PRO A 1 99 ? -21.495 2.135 1.220 1.00 95.44 99 PRO A N 1
ATOM 779 C CA . PRO A 1 99 ? -21.980 0.851 1.711 1.00 95.44 99 PRO A CA 1
ATOM 780 C C . PRO A 1 99 ? -21.801 -0.265 0.668 1.00 95.44 99 PRO A C 1
ATOM 782 O O . PRO A 1 99 ? -22.215 -0.135 -0.484 1.00 95.44 99 PRO A O 1
ATOM 785 N N . GLY A 1 100 ? -21.154 -1.360 1.074 1.00 93.56 100 GLY A N 1
ATOM 786 C CA . GLY A 1 100 ? -20.861 -2.523 0.228 1.00 93.56 100 GLY A CA 1
ATOM 787 C C . GLY A 1 100 ? -19.595 -2.422 -0.637 1.00 93.56 100 GLY A C 1
ATOM 788 O O . GLY A 1 100 ? -19.125 -3.447 -1.127 1.00 93.56 100 GLY A O 1
ATOM 789 N N . ASP A 1 101 ? -18.982 -1.246 -0.814 1.00 95.12 101 ASP A N 1
ATOM 790 C CA . ASP A 1 101 ? -17.739 -1.146 -1.601 1.00 95.12 101 ASP A CA 1
ATOM 791 C C . ASP A 1 101 ? -16.557 -1.822 -0.895 1.00 95.12 101 ASP A C 1
ATOM 793 O O . ASP A 1 101 ? -15.729 -2.451 -1.553 1.00 95.12 101 ASP A O 1
ATOM 797 N N . GLY A 1 102 ? -16.527 -1.791 0.440 1.00 94.25 102 GLY A N 1
ATOM 798 C CA . GLY A 1 102 ? -15.544 -2.534 1.230 1.00 94.25 102 GLY A CA 1
ATOM 799 C C . GLY A 1 102 ? -15.609 -4.051 1.007 1.00 94.25 102 GLY A C 1
ATOM 800 O O . GLY A 1 102 ? -14.576 -4.701 0.835 1.00 94.25 102 GLY A O 1
ATOM 801 N N . GLU A 1 103 ? -16.817 -4.615 0.928 1.00 94.31 103 GLU A N 1
ATOM 802 C CA . GLU A 1 103 ? -17.033 -6.040 0.641 1.00 94.31 103 GLU A CA 1
ATOM 803 C C . GLU A 1 103 ? -16.615 -6.392 -0.788 1.00 94.31 103 GLU A C 1
ATOM 805 O O . GLU A 1 103 ? -15.932 -7.393 -1.002 1.00 94.31 103 GLU A O 1
ATOM 810 N N . LYS A 1 104 ? -16.953 -5.543 -1.770 1.00 94.25 104 LYS A N 1
ATOM 811 C CA . LYS A 1 104 ? -16.526 -5.727 -3.167 1.00 94.25 104 LYS A CA 1
ATOM 812 C C . LYS A 1 104 ? -15.009 -5.684 -3.303 1.00 94.25 104 LYS A C 1
ATOM 814 O O . LYS A 1 104 ? -14.445 -6.535 -3.983 1.00 94.25 104 LYS A O 1
ATOM 819 N N . LEU A 1 105 ? -14.348 -4.715 -2.664 1.00 94.44 105 LEU A N 1
ATOM 820 C CA . LEU A 1 105 ? -12.888 -4.610 -2.656 1.00 94.44 105 LEU A CA 1
ATOM 821 C C . LEU A 1 105 ? -12.263 -5.845 -2.014 1.00 94.44 105 LEU A C 1
ATOM 823 O O . LEU A 1 105 ? -11.353 -6.433 -2.589 1.00 94.44 105 LEU A O 1
ATOM 827 N N . THR A 1 106 ? -12.790 -6.277 -0.871 1.00 94.62 106 THR A N 1
ATOM 828 C CA . THR A 1 106 ? -12.315 -7.475 -0.170 1.00 94.62 106 THR A CA 1
ATOM 829 C C . THR A 1 106 ? -12.508 -8.734 -1.013 1.00 94.62 106 THR A C 1
ATOM 831 O O . THR A 1 106 ? -11.587 -9.531 -1.131 1.00 94.62 106 THR A O 1
ATOM 834 N N . SER A 1 107 ? -13.660 -8.899 -1.666 1.00 93.56 107 SER A N 1
ATOM 835 C CA . SER A 1 107 ? -13.923 -10.029 -2.564 1.00 93.56 107 SER A CA 1
ATOM 836 C C . SER A 1 107 ? -12.986 -10.023 -3.775 1.00 93.56 107 SER A C 1
ATOM 838 O O . SER A 1 107 ? -12.360 -11.036 -4.085 1.00 93.56 107 SER A O 1
ATOM 840 N N . LEU A 1 108 ? -12.828 -8.866 -4.421 1.00 93.25 108 LEU A N 1
ATOM 841 C CA . LEU A 1 108 ? -11.967 -8.700 -5.587 1.00 93.25 108 LEU A CA 1
ATOM 842 C C . LEU A 1 108 ? -10.495 -8.948 -5.243 1.00 93.25 108 LEU A C 1
ATOM 844 O O . LEU A 1 108 ? -9.797 -9.625 -5.988 1.00 93.25 108 LEU A O 1
ATOM 848 N N . LEU A 1 109 ? -10.011 -8.407 -4.130 1.00 93.06 109 LEU A N 1
ATOM 849 C CA . LEU A 1 109 ? -8.603 -8.474 -3.726 1.00 93.06 109 LEU A CA 1
ATOM 850 C C . LEU A 1 109 ? -8.289 -9.718 -2.881 1.00 93.06 109 LEU A C 1
ATOM 852 O O . LEU A 1 109 ? -7.132 -10.065 -2.691 1.00 93.06 109 LEU A O 1
ATOM 856 N N . GLY A 1 110 ? -9.305 -10.429 -2.402 1.00 93.00 110 GLY A N 1
ATOM 857 C CA . GLY A 1 110 ? -9.169 -11.741 -1.774 1.00 93.00 110 GLY A CA 1
ATOM 858 C C . GLY A 1 110 ? -9.110 -12.892 -2.780 1.00 93.00 110 GLY A C 1
ATOM 859 O O . GLY A 1 110 ? -8.662 -13.983 -2.434 1.00 93.00 110 GLY A O 1
ATOM 860 N N . ALA A 1 111 ? -9.537 -12.670 -4.027 1.00 92.19 111 ALA A N 1
ATOM 861 C CA . ALA A 1 111 ? -9.535 -13.691 -5.068 1.00 92.19 111 ALA A CA 1
ATOM 862 C C . ALA A 1 111 ? -8.119 -13.941 -5.613 1.00 92.19 111 ALA A C 1
ATOM 864 O O . ALA A 1 111 ? -7.446 -13.025 -6.090 1.00 92.19 111 ALA A O 1
ATOM 865 N N . ARG A 1 112 ? -7.673 -15.204 -5.612 1.00 91.00 112 ARG A N 1
ATOM 866 C CA . ARG A 1 112 ? -6.364 -15.608 -6.163 1.00 91.00 112 ARG A CA 1
ATOM 867 C C . ARG A 1 112 ? -6.234 -15.229 -7.641 1.00 91.00 112 ARG A C 1
ATOM 869 O O . ARG A 1 112 ? -5.148 -14.886 -8.098 1.00 91.00 112 ARG A O 1
ATOM 876 N N . GLU A 1 113 ? -7.342 -15.270 -8.370 1.00 91.31 113 GLU A N 1
ATOM 877 C CA . GLU A 1 113 ? -7.456 -15.014 -9.806 1.00 91.31 113 GLU A CA 1
ATOM 878 C C . GLU A 1 113 ? -7.222 -13.541 -10.166 1.00 91.31 113 GLU A C 1
ATOM 880 O O . GLU A 1 113 ? -6.884 -13.225 -11.309 1.00 91.31 113 GLU A O 1
ATOM 885 N N . SER A 1 114 ? -7.337 -12.635 -9.191 1.00 90.19 114 SER A N 1
ATOM 886 C CA . SER A 1 114 ? -6.988 -11.222 -9.362 1.00 90.19 114 SER A CA 1
ATOM 887 C C . SER A 1 114 ? -5.489 -11.001 -9.531 1.00 90.19 114 SER A C 1
ATOM 889 O O . SER A 1 114 ? -5.068 -9.914 -9.932 1.00 90.19 114 SER A O 1
ATOM 891 N N . TYR A 1 115 ? -4.684 -12.029 -9.273 1.00 90.50 115 TYR A N 1
ATOM 892 C CA . TYR A 1 115 ? -3.240 -11.953 -9.215 1.00 90.50 115 TYR A CA 1
ATOM 893 C C . TYR A 1 115 ? -2.583 -12.918 -10.198 1.00 90.50 115 TYR A C 1
ATOM 895 O O . TYR A 1 115 ? -3.084 -13.999 -10.505 1.00 90.50 115 TYR A O 1
ATOM 903 N N . GLN A 1 116 ? -1.401 -12.540 -10.674 1.00 89.31 116 GLN A N 1
ATOM 904 C CA . GLN A 1 116 ? -0.524 -13.430 -11.425 1.00 89.31 116 GLN A CA 1
ATOM 905 C C . GLN A 1 116 ? 0.926 -13.240 -10.975 1.00 89.31 116 GLN A C 1
ATOM 907 O O . GLN A 1 116 ? 1.252 -12.147 -10.497 1.00 89.31 116 GLN A O 1
ATOM 912 N N . PRO A 1 117 ? 1.795 -14.250 -11.162 1.00 88.19 117 PRO A N 1
ATOM 913 C CA . PRO A 1 117 ? 3.201 -14.154 -10.798 1.00 88.19 117 PRO A CA 1
ATOM 914 C C . PRO A 1 117 ? 3.876 -12.902 -11.362 1.00 88.19 117 PRO A C 1
ATOM 916 O O . PRO A 1 117 ? 3.601 -12.478 -12.492 1.00 88.19 117 PRO A O 1
ATOM 919 N N . TYR A 1 118 ? 4.776 -12.324 -10.569 1.00 84.38 118 TYR A N 1
ATOM 920 C CA . TYR A 1 118 ? 5.584 -11.188 -10.985 1.00 84.38 118 TYR A CA 1
ATOM 921 C C . TYR A 1 118 ? 6.394 -11.511 -12.244 1.00 84.38 118 TYR A C 1
ATOM 923 O O . TYR A 1 118 ? 6.969 -12.592 -12.369 1.00 84.38 118 TYR A O 1
ATOM 931 N N . SER A 1 119 ? 6.493 -10.543 -13.158 1.00 82.69 119 SER A N 1
ATOM 932 C CA . SER A 1 119 ? 7.383 -10.627 -14.313 1.00 82.69 119 SER A CA 1
ATOM 933 C C . SER A 1 119 ? 8.382 -9.470 -14.275 1.00 82.69 119 SER A C 1
ATOM 935 O O . SER A 1 119 ? 7.957 -8.315 -14.224 1.00 82.69 119 SER A O 1
ATOM 937 N N . PRO A 1 120 ? 9.699 -9.735 -14.346 1.00 78.31 120 PRO A N 1
ATOM 938 C CA . PRO A 1 120 ? 10.725 -8.698 -14.220 1.00 78.31 120 PRO A CA 1
ATOM 939 C C . PRO A 1 120 ? 10.795 -7.747 -15.425 1.00 78.31 120 PRO A C 1
ATOM 941 O O . PRO A 1 120 ? 11.422 -6.695 -15.345 1.00 78.31 120 PRO A O 1
ATOM 944 N N . ARG A 1 121 ? 10.156 -8.079 -16.556 1.00 81.00 121 ARG A N 1
ATOM 945 C CA . ARG A 1 121 ? 10.152 -7.239 -17.763 1.00 81.00 121 ARG A CA 1
ATOM 946 C C . ARG A 1 121 ? 9.100 -6.132 -17.655 1.00 81.00 121 ARG A C 1
ATOM 948 O O . ARG A 1 121 ? 8.075 -6.184 -18.334 1.00 81.00 121 ARG A O 1
ATOM 955 N N . LYS A 1 122 ? 9.354 -5.120 -16.822 1.00 74.06 122 LYS A N 1
ATOM 956 C CA . LYS A 1 122 ? 8.506 -3.922 -16.726 1.00 74.06 122 LYS A CA 1
ATOM 957 C C . LYS A 1 122 ? 9.231 -2.671 -17.217 1.00 74.06 122 LYS A C 1
ATOM 959 O O . LYS A 1 122 ? 10.407 -2.475 -16.940 1.00 74.06 122 LYS A O 1
ATOM 964 N N . LYS A 1 123 ? 8.509 -1.832 -17.969 1.00 80.88 123 LYS A N 1
ATOM 965 C CA . LYS A 1 123 ? 8.977 -0.514 -18.446 1.00 80.88 123 LYS A CA 1
ATOM 966 C C . LYS A 1 123 ? 8.429 0.652 -17.609 1.00 80.88 123 LYS A C 1
ATOM 968 O O . LYS A 1 123 ? 8.677 1.798 -17.951 1.00 80.88 123 LYS A O 1
ATOM 973 N N . CYS A 1 124 ? 7.664 0.373 -16.551 1.00 79.62 124 CYS A N 1
ATOM 974 C CA . CYS A 1 124 ? 6.900 1.382 -15.807 1.00 79.62 124 CYS A CA 1
ATOM 975 C C . CYS A 1 124 ? 7.667 2.036 -14.637 1.00 79.62 124 CYS A C 1
ATOM 977 O O . CYS A 1 124 ? 7.053 2.682 -13.802 1.00 79.62 124 CYS A O 1
ATOM 979 N N . GLY A 1 125 ? 8.997 1.910 -14.572 1.00 85.88 125 GLY A N 1
ATOM 980 C CA . GLY A 1 125 ? 9.793 2.478 -13.479 1.00 85.88 125 GLY A CA 1
ATOM 981 C C . GLY A 1 125 ? 9.671 1.699 -12.162 1.00 85.88 125 GLY A C 1
ATOM 982 O O . GLY A 1 125 ? 9.470 0.479 -12.155 1.00 85.88 125 GLY A O 1
ATOM 983 N N . GLY A 1 126 ? 9.877 2.401 -11.045 1.00 87.94 126 GLY A N 1
ATOM 984 C CA . GLY A 1 126 ? 9.740 1.857 -9.693 1.00 87.94 126 GLY A CA 1
ATOM 985 C C . GLY A 1 126 ? 8.279 1.691 -9.265 1.00 87.94 126 GLY A C 1
ATOM 986 O O . GLY A 1 126 ? 7.368 2.236 -9.878 1.00 87.94 126 GLY A O 1
ATOM 987 N N . PHE A 1 127 ? 8.048 0.942 -8.185 1.00 90.81 127 PHE A N 1
ATOM 988 C CA . PHE A 1 127 ? 6.706 0.811 -7.614 1.00 90.81 127 PHE A CA 1
ATOM 989 C C . PHE A 1 127 ? 6.300 2.111 -6.908 1.00 90.81 127 PHE A C 1
ATOM 991 O O . PHE A 1 127 ? 6.971 2.525 -5.962 1.00 90.81 127 PHE A O 1
ATOM 998 N N . SER A 1 128 ? 5.179 2.699 -7.323 1.00 92.81 128 SER A N 1
ATOM 999 C CA . SER A 1 128 ? 4.567 3.862 -6.675 1.00 92.81 128 SER A CA 1
ATOM 1000 C C . SER A 1 128 ? 3.169 3.491 -6.185 1.00 92.81 128 SER A C 1
ATOM 1002 O O . SER A 1 128 ? 2.306 3.148 -6.995 1.00 92.81 128 SER A O 1
ATOM 1004 N N . ALA A 1 129 ? 2.969 3.491 -4.863 1.00 96.06 129 ALA A N 1
ATOM 1005 C CA . ALA A 1 129 ? 1.672 3.204 -4.259 1.00 96.06 129 ALA A CA 1
ATOM 1006 C C . ALA A 1 129 ? 0.726 4.384 -4.508 1.00 96.06 129 ALA A C 1
ATOM 1008 O O . ALA A 1 129 ? 0.927 5.461 -3.957 1.00 96.06 129 ALA A O 1
ATOM 1009 N N . GLU A 1 130 ? -0.294 4.172 -5.333 1.00 96.38 130 GLU A N 1
ATOM 1010 C CA . GLU A 1 130 ? -1.352 5.158 -5.584 1.00 96.38 130 GLU A CA 1
ATOM 1011 C C . GLU A 1 130 ? -2.516 4.980 -4.607 1.00 96.38 130 GLU A C 1
ATOM 1013 O O . GLU A 1 130 ? -3.198 5.946 -4.278 1.00 96.38 130 GLU A O 1
ATOM 1018 N N . TYR A 1 131 ? -2.715 3.755 -4.119 1.00 97.88 131 TYR A N 1
ATOM 1019 C CA . TYR A 1 131 ? -3.682 3.435 -3.078 1.00 97.88 131 TYR A CA 1
ATOM 1020 C C . TYR A 1 131 ? -3.079 2.450 -2.080 1.00 97.88 131 TYR A C 1
ATOM 1022 O O . TYR A 1 131 ? -2.292 1.578 -2.453 1.00 97.88 131 TYR A O 1
ATOM 1030 N N . GLY A 1 132 ? -3.473 2.569 -0.818 1.00 97.50 132 GLY A N 1
ATOM 1031 C CA . GLY A 1 132 ? -3.230 1.572 0.216 1.00 97.50 132 GLY A CA 1
ATOM 1032 C C . GLY A 1 132 ? -4.551 1.081 0.781 1.00 97.50 132 GLY A C 1
ATOM 1033 O O . GLY A 1 132 ? -5.473 1.862 0.958 1.00 97.50 132 GLY A O 1
ATOM 1034 N N . ILE A 1 133 ? -4.669 -0.207 1.049 1.00 96.88 133 ILE A N 1
ATOM 1035 C CA . ILE A 1 133 ? -5.831 -0.792 1.707 1.00 96.88 133 ILE A CA 1
ATOM 1036 C C . ILE A 1 133 ? -5.345 -1.429 2.989 1.00 96.88 133 ILE A C 1
ATOM 1038 O O . ILE A 1 133 ? -4.386 -2.195 2.968 1.00 96.88 133 ILE A O 1
ATOM 1042 N N . GLU A 1 134 ? -5.999 -1.109 4.088 1.00 96.12 134 GLU A N 1
ATOM 1043 C CA . GLU A 1 134 ? -5.792 -1.744 5.375 1.00 96.12 134 GLU A CA 1
ATOM 1044 C C . GLU A 1 134 ? -7.000 -2.617 5.686 1.00 96.12 134 GLU A C 1
ATOM 1046 O O . GLU A 1 134 ? -8.135 -2.159 5.598 1.00 96.12 134 GLU A O 1
ATOM 1051 N N . TRP A 1 135 ? -6.757 -3.858 6.094 1.00 95.38 135 TRP A N 1
ATOM 1052 C CA . TRP A 1 135 ? -7.755 -4.646 6.801 1.00 95.38 135 TRP A CA 1
ATOM 1053 C C . TRP A 1 135 ? -7.323 -4.838 8.243 1.00 95.38 135 TRP A C 1
ATOM 1055 O O . TRP A 1 135 ? -6.226 -5.347 8.505 1.00 95.38 135 TRP A O 1
ATOM 1065 N N . THR A 1 136 ? -8.207 -4.496 9.173 1.00 93.19 136 THR A N 1
ATOM 1066 C CA . THR A 1 136 ? -7.983 -4.684 10.604 1.00 93.19 136 THR A CA 1
ATOM 1067 C C . THR A 1 136 ? -8.862 -5.808 11.144 1.00 93.19 136 THR A C 1
ATOM 1069 O O . THR A 1 136 ? -10.038 -5.966 10.808 1.00 93.19 136 THR A O 1
ATOM 1072 N N . THR A 1 137 ? -8.277 -6.668 11.975 1.00 90.00 137 THR A N 1
ATOM 1073 C CA . THR A 1 137 ? -8.997 -7.726 12.696 1.00 90.00 137 THR A CA 1
ATOM 1074 C C . THR A 1 137 ? -8.389 -7.909 14.069 1.00 90.00 137 THR A C 1
ATOM 1076 O O . THR A 1 137 ? -7.265 -8.395 14.222 1.00 90.00 137 THR A O 1
ATOM 1079 N N . GLY A 1 138 ? -9.139 -7.478 15.084 1.00 89.81 138 GLY A N 1
ATOM 1080 C CA . GLY A 1 138 ? -8.630 -7.364 16.444 1.00 89.81 138 GLY A CA 1
ATOM 1081 C C . GLY A 1 138 ? -7.427 -6.420 16.487 1.00 89.81 138 GLY A C 1
ATOM 1082 O O . GLY A 1 138 ? -7.543 -5.245 16.167 1.00 89.81 138 GLY A O 1
ATOM 1083 N N . THR A 1 139 ? -6.261 -6.946 16.863 1.00 88.25 139 THR A N 1
ATOM 1084 C CA . THR A 1 139 ? -5.004 -6.182 16.990 1.00 88.25 139 THR A CA 1
ATOM 1085 C C . THR A 1 139 ? -4.059 -6.335 15.792 1.00 88.25 139 THR A C 1
ATOM 1087 O O . THR A 1 139 ? -2.938 -5.810 15.802 1.00 88.25 139 THR A O 1
ATOM 1090 N N . ALA A 1 140 ? -4.471 -7.091 14.770 1.00 88.69 140 ALA A N 1
ATOM 1091 C CA . ALA A 1 140 ? -3.692 -7.319 13.564 1.00 88.69 140 ALA A CA 1
ATOM 1092 C C . ALA A 1 140 ? -4.182 -6.425 12.419 1.00 88.69 140 ALA A C 1
ATOM 1094 O O . ALA A 1 140 ? -5.384 -6.305 12.195 1.00 88.69 140 ALA A O 1
ATOM 1095 N N . ALA A 1 141 ? -3.225 -5.866 11.677 1.00 91.19 141 ALA A N 1
ATOM 1096 C CA . ALA A 1 141 ? -3.455 -5.131 10.440 1.00 91.19 141 ALA A CA 1
ATOM 1097 C C . ALA A 1 141 ? -2.694 -5.801 9.287 1.00 91.19 141 ALA A C 1
ATOM 1099 O O . ALA A 1 141 ? -1.537 -6.228 9.447 1.00 91.19 141 ALA A O 1
ATOM 1100 N N . THR A 1 142 ? -3.360 -5.891 8.141 1.00 92.69 142 THR A N 1
ATOM 1101 C CA . THR A 1 142 ? -2.797 -6.320 6.860 1.00 92.69 142 THR A CA 1
ATOM 1102 C C . THR A 1 142 ? -2.934 -5.159 5.886 1.00 92.69 142 THR A C 1
ATOM 1104 O O . THR A 1 142 ? -4.036 -4.655 5.703 1.00 92.69 142 THR A O 1
ATOM 1107 N N . TYR A 1 143 ? -1.837 -4.764 5.243 1.00 94.19 143 TYR A N 1
ATOM 1108 C CA . TYR A 1 143 ? -1.844 -3.722 4.222 1.00 94.19 143 TYR A CA 1
ATOM 1109 C C . TYR A 1 143 ? -1.659 -4.318 2.829 1.00 94.19 143 TYR A C 1
ATOM 1111 O O . TYR A 1 143 ? -0.834 -5.213 2.632 1.00 94.19 143 TYR A O 1
ATOM 1119 N N . LEU A 1 144 ? -2.373 -3.766 1.855 1.00 94.94 144 LEU A N 1
ATOM 1120 C CA . LEU A 1 144 ? -2.150 -3.962 0.431 1.00 94.94 144 LEU A CA 1
ATOM 1121 C C . LEU A 1 144 ? -1.929 -2.610 -0.234 1.00 94.94 144 LEU A C 1
ATOM 1123 O O . LEU A 1 144 ? -2.824 -1.775 -0.262 1.00 94.94 144 LEU A O 1
ATOM 1127 N N . LEU A 1 145 ? -0.758 -2.410 -0.820 1.00 95.94 145 LEU A N 1
ATOM 1128 C CA . LEU A 1 145 ? -0.457 -1.232 -1.620 1.00 95.94 145 LEU A CA 1
ATOM 1129 C C . LEU A 1 145 ? -0.649 -1.553 -3.096 1.00 95.94 145 LEU A C 1
ATOM 1131 O O . LEU A 1 145 ? -0.171 -2.584 -3.567 1.00 95.94 145 LEU A O 1
ATOM 1135 N N . ILE A 1 146 ? -1.311 -0.663 -3.825 1.00 95.44 146 ILE A N 1
ATOM 1136 C CA . ILE A 1 146 ? -1.663 -0.833 -5.232 1.00 95.44 146 ILE A CA 1
ATOM 1137 C C . ILE A 1 146 ? -1.025 0.292 -6.046 1.00 95.44 146 ILE A C 1
ATOM 1139 O O . ILE A 1 146 ? -1.178 1.473 -5.737 1.00 95.44 146 ILE A O 1
ATOM 1143 N N . SER A 1 147 ? -0.336 -0.092 -7.116 1.00 93.62 147 SER A N 1
ATOM 1144 C CA . SER A 1 147 ? 0.136 0.794 -8.176 1.00 93.62 147 SER A CA 1
ATOM 1145 C C . SER A 1 147 ? -0.678 0.507 -9.434 1.00 93.62 147 SER A C 1
ATOM 1147 O O . SER A 1 147 ? -0.492 -0.532 -10.068 1.00 93.62 147 SER A O 1
ATOM 1149 N N . LEU A 1 148 ? -1.595 1.398 -9.803 1.00 91.56 148 LEU A N 1
ATOM 1150 C CA . LEU A 1 148 ? -2.434 1.258 -10.997 1.00 91.56 148 LEU A CA 1
ATOM 1151 C C . LEU A 1 148 ? -1.635 1.506 -12.273 1.00 91.56 148 LEU A C 1
ATOM 1153 O O . LEU A 1 148 ? -1.904 0.868 -13.289 1.00 91.56 148 LEU A O 1
ATOM 1157 N N . GLU A 1 149 ? -0.642 2.396 -12.224 1.00 87.69 149 GLU A N 1
ATOM 1158 C CA . GLU A 1 149 ? 0.247 2.665 -13.360 1.00 87.69 149 GLU A CA 1
ATOM 1159 C C . GLU A 1 149 ? 1.037 1.417 -13.782 1.00 87.69 149 GLU A C 1
ATOM 1161 O O . GLU A 1 149 ? 1.091 1.086 -14.970 1.00 87.69 149 GLU A O 1
ATOM 1166 N N . CYS A 1 150 ? 1.599 0.687 -12.815 1.00 87.75 150 CYS A N 1
ATOM 1167 C CA . CYS A 1 150 ? 2.316 -0.562 -13.075 1.00 87.75 150 CYS A CA 1
ATOM 1168 C C . CYS A 1 150 ? 1.412 -1.808 -13.062 1.00 87.75 150 CYS A C 1
ATOM 1170 O O . CYS A 1 150 ? 1.833 -2.879 -13.508 1.00 87.75 150 CYS A O 1
ATOM 1172 N N . GLY A 1 151 ? 0.177 -1.687 -12.565 1.00 89.12 151 GLY A N 1
ATOM 1173 C CA . GLY A 1 151 ? -0.711 -2.817 -12.296 1.00 89.12 151 GLY A CA 1
ATOM 1174 C C . GLY A 1 151 ? -0.135 -3.777 -11.256 1.00 89.12 151 GLY A C 1
ATOM 1175 O O . GLY A 1 151 ? -0.324 -4.983 -11.392 1.00 89.12 151 GLY A O 1
ATOM 1176 N N . GLU A 1 152 ? 0.615 -3.257 -10.282 1.00 90.50 152 GLU A N 1
ATOM 1177 C CA . GLU A 1 152 ? 1.320 -4.020 -9.251 1.00 90.50 152 GLU A CA 1
ATOM 1178 C C . GLU A 1 152 ? 0.632 -3.893 -7.897 1.00 90.50 152 GLU A C 1
ATOM 1180 O O . GLU A 1 152 ? 0.079 -2.850 -7.552 1.00 90.50 152 GLU A O 1
ATOM 1185 N N . ALA A 1 153 ? 0.741 -4.946 -7.100 1.00 92.81 153 ALA A N 1
ATOM 1186 C CA . ALA A 1 153 ? 0.278 -4.986 -5.724 1.00 92.81 153 ALA A CA 1
ATOM 1187 C C . ALA A 1 153 ? 1.428 -5.396 -4.794 1.00 92.81 153 ALA A C 1
ATOM 1189 O O . ALA A 1 153 ? 2.269 -6.197 -5.193 1.00 92.81 153 ALA A O 1
ATOM 1190 N N . LYS A 1 154 ? 1.477 -4.872 -3.568 1.00 92.50 154 LYS A N 1
ATOM 1191 C CA . LYS A 1 154 ? 2.393 -5.324 -2.510 1.00 92.50 154 LYS A CA 1
ATOM 1192 C C . LYS A 1 154 ? 1.628 -5.545 -1.220 1.00 92.50 154 LYS A C 1
ATOM 1194 O O . LYS A 1 154 ? 0.899 -4.660 -0.788 1.00 92.50 154 LYS A O 1
ATOM 1199 N N . PHE A 1 155 ? 1.850 -6.684 -0.581 1.00 91.56 155 PHE A N 1
ATOM 1200 C CA . PHE A 1 155 ? 1.233 -7.007 0.698 1.00 91.56 155 PHE A CA 1
ATOM 1201 C C . PHE A 1 155 ? 2.213 -6.841 1.857 1.00 91.56 155 PHE A C 1
ATOM 1203 O O . PHE A 1 155 ? 3.406 -7.121 1.733 1.00 91.56 155 PHE A O 1
ATOM 1210 N N . PHE A 1 156 ? 1.694 -6.414 3.004 1.00 89.50 156 PHE A N 1
ATOM 1211 C CA . PHE A 1 156 ? 2.445 -6.306 4.246 1.00 89.50 156 PHE A CA 1
ATOM 1212 C C . PHE A 1 156 ? 1.600 -6.791 5.419 1.00 89.50 156 PHE A C 1
ATOM 1214 O O . PHE A 1 156 ? 0.448 -6.399 5.580 1.00 89.50 156 PHE A O 1
ATOM 1221 N N . ARG A 1 157 ? 2.192 -7.616 6.284 1.00 85.50 157 ARG A N 1
ATOM 1222 C CA . ARG A 1 157 ? 1.576 -8.069 7.535 1.00 85.50 157 ARG A CA 1
ATOM 1223 C C . ARG A 1 157 ? 2.588 -7.914 8.667 1.00 85.50 157 ARG A C 1
ATOM 1225 O O . ARG A 1 157 ? 3.765 -8.209 8.466 1.00 85.50 157 ARG A O 1
ATOM 1232 N N . ARG A 1 158 ? 2.158 -7.496 9.870 1.00 72.62 158 ARG A N 1
ATOM 1233 C CA . ARG A 1 158 ? 3.051 -7.156 11.014 1.00 72.62 158 ARG A CA 1
ATOM 1234 C C . ARG A 1 158 ? 4.127 -8.200 11.362 1.00 72.62 158 ARG A C 1
ATOM 1236 O O . ARG A 1 158 ? 5.110 -7.836 11.995 1.00 72.62 158 ARG A O 1
ATOM 1243 N N . ARG A 1 159 ? 3.963 -9.475 10.989 1.00 64.44 159 ARG A N 1
ATOM 1244 C CA . ARG A 1 159 ? 4.927 -10.555 11.286 1.00 64.44 159 ARG A CA 1
ATOM 1245 C C . ARG A 1 159 ? 5.450 -11.316 10.069 1.00 64.44 159 ARG A C 1
ATOM 1247 O O . ARG A 1 159 ? 6.276 -12.203 10.232 1.00 64.44 159 ARG A O 1
ATOM 1254 N N . ALA A 1 160 ? 5.002 -10.968 8.866 1.00 59.31 160 ALA A N 1
ATOM 1255 C CA . ALA A 1 160 ? 5.459 -11.609 7.644 1.00 59.31 160 ALA A CA 1
ATOM 1256 C C . ALA A 1 160 ? 5.601 -10.549 6.551 1.00 59.31 160 ALA A C 1
ATOM 1258 O O . ALA A 1 160 ? 4.611 -10.004 6.058 1.00 59.31 160 ALA A O 1
ATOM 1259 N N . ASN A 1 161 ? 6.844 -10.259 6.169 1.00 55.34 161 ASN A N 1
ATOM 1260 C CA . ASN A 1 161 ? 7.139 -9.472 4.977 1.00 55.34 161 ASN A CA 1
ATOM 1261 C C . ASN A 1 161 ? 6.887 -10.369 3.755 1.00 55.34 161 ASN A C 1
ATOM 1263 O O . ASN A 1 161 ? 7.811 -10.945 3.184 1.00 55.34 161 ASN A O 1
ATOM 1267 N N . CYS A 1 162 ? 5.619 -10.570 3.407 1.00 55.31 162 CYS A N 1
ATOM 1268 C CA . CYS A 1 162 ? 5.240 -11.293 2.200 1.00 55.31 162 CYS A CA 1
ATOM 1269 C C . CYS A 1 162 ? 4.895 -10.285 1.119 1.00 55.31 162 CYS A C 1
ATOM 1271 O O . CYS A 1 162 ? 3.758 -9.835 1.036 1.00 55.31 162 CYS A O 1
ATOM 1273 N N . ILE A 1 163 ? 5.860 -9.939 0.278 1.00 58.09 163 ILE A N 1
ATOM 1274 C CA . ILE A 1 163 ? 5.604 -9.008 -0.815 1.00 58.09 163 ILE A CA 1
ATOM 1275 C C . ILE A 1 163 ? 5.290 -9.819 -2.065 1.00 58.09 163 ILE A C 1
ATOM 1277 O O . ILE A 1 163 ? 6.128 -10.054 -2.927 1.00 58.09 163 ILE A O 1
ATOM 1281 N N . ALA A 1 164 ? 4.039 -10.249 -2.174 1.00 60.75 164 ALA A N 1
ATOM 1282 C CA . ALA A 1 164 ? 3.568 -10.836 -3.415 1.00 60.75 164 ALA A CA 1
ATOM 1283 C C . ALA A 1 164 ? 3.381 -9.714 -4.446 1.00 60.75 164 ALA A C 1
ATOM 1285 O O . ALA A 1 164 ? 2.351 -9.044 -4.439 1.00 60.75 164 ALA A O 1
ATOM 1286 N N . ILE A 1 165 ? 4.372 -9.497 -5.322 1.00 61.12 165 ILE A N 1
ATOM 1287 C CA . ILE A 1 165 ? 4.190 -8.604 -6.470 1.00 61.12 165 ILE A CA 1
ATOM 1288 C C . ILE A 1 165 ? 3.339 -9.335 -7.489 1.00 61.12 165 ILE A C 1
ATOM 1290 O O . ILE A 1 165 ? 3.765 -10.317 -8.094 1.00 61.12 165 ILE A O 1
ATOM 1294 N N . CYS A 1 166 ? 2.119 -8.857 -7.665 1.00 59.81 166 CYS A N 1
ATOM 1295 C CA . CYS A 1 166 ? 1.173 -9.497 -8.552 1.00 59.81 166 CYS A CA 1
ATOM 1296 C C . CYS A 1 166 ? 0.718 -8.517 -9.616 1.00 59.81 166 CYS A C 1
ATOM 1298 O O . CYS A 1 166 ? 0.379 -7.379 -9.297 1.00 59.81 166 CYS A O 1
ATOM 1300 N N . ARG A 1 167 ? 0.693 -8.968 -10.873 1.00 63.84 167 ARG A N 1
ATOM 1301 C CA . ARG A 1 167 ? 0.113 -8.175 -11.956 1.00 63.84 167 ARG A CA 1
ATOM 1302 C C . ARG A 1 167 ? -1.388 -8.440 -12.045 1.00 63.84 167 ARG A C 1
ATOM 1304 O O . ARG A 1 167 ? -1.811 -9.590 -12.137 1.00 63.84 167 ARG A O 1
ATOM 1311 N N . GLN A 1 168 ? -2.189 -7.384 -12.001 1.00 62.75 168 GLN A N 1
ATOM 1312 C CA . GLN A 1 168 ? -3.644 -7.518 -11.982 1.00 62.75 168 GLN A CA 1
ATOM 1313 C C . GLN A 1 168 ? -4.184 -7.841 -13.381 1.00 62.75 168 GLN A C 1
ATOM 1315 O O . GLN A 1 168 ? -3.932 -7.106 -14.338 1.00 62.75 168 GLN A O 1
ATOM 1320 N N . ARG A 1 169 ? -4.908 -8.960 -13.519 1.00 61.16 169 ARG A N 1
ATOM 1321 C CA . ARG A 1 169 ? -5.320 -9.489 -14.834 1.00 61.16 169 ARG A CA 1
ATOM 1322 C C . ARG A 1 169 ? -6.559 -8.790 -15.417 1.00 61.16 169 ARG A C 1
ATOM 1324 O O . ARG A 1 169 ? -6.659 -8.655 -16.632 1.00 61.16 169 ARG A O 1
ATOM 1331 N N . HIS A 1 170 ? -7.478 -8.313 -14.572 1.00 58.31 170 HIS A N 1
ATOM 1332 C CA . HIS A 1 170 ? -8.823 -7.896 -15.003 1.00 58.31 170 HIS A CA 1
ATOM 1333 C C . HIS A 1 170 ? -9.141 -6.395 -14.916 1.00 58.31 170 HIS A C 1
ATOM 1335 O O . HIS A 1 170 ? -10.218 -5.991 -15.343 1.00 58.31 170 HIS A O 1
ATOM 1341 N N . TRP A 1 171 ? -8.235 -5.537 -14.442 1.00 59.84 171 TRP A N 1
ATOM 1342 C CA . TRP A 1 171 ? -8.556 -4.109 -14.247 1.00 59.84 171 TRP A CA 1
ATOM 1343 C C . TRP A 1 171 ? -8.537 -3.276 -15.535 1.00 59.84 171 TRP A C 1
ATOM 1345 O O . TRP A 1 171 ? -8.954 -2.121 -15.540 1.00 59.84 171 TRP A O 1
ATOM 1355 N N . THR A 1 172 ? -8.072 -3.848 -16.646 1.00 49.97 172 THR A N 1
ATOM 1356 C CA . THR A 1 172 ? -7.841 -3.100 -17.887 1.00 49.97 172 THR A CA 1
ATOM 1357 C C . THR A 1 172 ? -8.739 -3.493 -19.058 1.00 49.97 172 THR A C 1
ATOM 1359 O O . THR A 1 172 ? -8.661 -2.813 -20.079 1.00 49.97 172 THR A O 1
ATOM 1362 N N . SER A 1 173 ? -9.580 -4.539 -18.967 1.00 41.72 173 SER A N 1
ATOM 1363 C CA . SER A 1 173 ? -10.087 -5.187 -20.197 1.00 41.72 173 SER A CA 1
ATOM 1364 C C . SER A 1 173 ? -11.591 -5.198 -20.499 1.00 41.72 173 SER A C 1
ATOM 1366 O O . SER A 1 173 ? -11.918 -5.642 -21.592 1.00 41.72 173 SER A O 1
ATOM 1368 N N . SER A 1 174 ? -12.515 -4.690 -19.671 1.00 40.66 174 SER A N 1
ATOM 1369 C CA . SER A 1 174 ? -13.949 -4.769 -20.046 1.00 40.66 174 SER A CA 1
ATOM 1370 C C . SER A 1 174 ? -14.654 -3.473 -20.459 1.00 40.66 174 SER A C 1
ATOM 1372 O O . SER A 1 174 ? -15.611 -3.582 -21.217 1.00 40.66 174 SER A O 1
ATOM 1374 N N . SER A 1 175 ? -14.222 -2.255 -20.097 1.00 36.91 175 SER A N 1
ATOM 1375 C CA . SER A 1 175 ? -14.952 -1.053 -20.580 1.00 36.91 175 SER A CA 1
ATOM 1376 C C . SER A 1 175 ? -14.238 0.296 -20.424 1.00 36.91 175 SER A C 1
ATOM 1378 O O . SER A 1 175 ? -14.875 1.315 -20.166 1.00 36.91 175 SER A O 1
ATOM 1380 N N . GLY A 1 176 ? -12.921 0.341 -20.613 1.00 38.62 176 GLY A N 1
ATOM 1381 C CA . GLY A 1 176 ? -12.207 1.612 -20.736 1.00 38.62 176 GLY A CA 1
ATOM 1382 C C . GLY A 1 176 ? -11.084 1.779 -19.726 1.00 38.62 176 GLY A C 1
ATOM 1383 O O . GLY A 1 176 ? -11.216 1.553 -18.529 1.00 38.62 176 GLY A O 1
ATOM 1384 N N . CYS A 1 177 ? -9.950 2.190 -20.272 1.00 34.88 177 CYS A N 1
ATOM 1385 C CA . CYS A 1 177 ? -8.702 2.498 -19.603 1.00 34.88 177 CYS A CA 1
ATOM 1386 C C . CYS A 1 177 ? -8.919 3.433 -18.389 1.00 34.88 177 CYS A C 1
ATOM 1388 O O . CYS A 1 177 ? -9.028 4.654 -18.543 1.00 34.88 177 CYS A O 1
ATOM 1390 N N . TRP A 1 178 ? -8.956 2.870 -17.175 1.00 42.00 178 TRP A N 1
ATOM 1391 C CA . TRP A 1 178 ? -8.991 3.631 -15.915 1.00 42.00 178 TRP A CA 1
ATOM 1392 C C . TRP A 1 178 ? -7.817 4.629 -15.836 1.00 42.00 178 TRP A C 1
ATOM 1394 O O . TRP A 1 178 ? -7.984 5.771 -15.407 1.00 42.00 178 TRP A O 1
ATOM 1404 N N . SER A 1 179 ? -6.648 4.247 -16.368 1.00 45.78 179 SER A N 1
ATOM 1405 C CA . SER A 1 179 ? -5.400 5.011 -16.256 1.00 45.78 179 SER A CA 1
ATOM 1406 C C . SER A 1 179 ? -5.339 6.299 -17.087 1.00 45.78 179 SER A C 1
ATOM 1408 O O . SER A 1 179 ? -4.600 7.211 -16.719 1.00 45.78 179 SER A O 1
ATOM 1410 N N . ARG A 1 180 ? -6.128 6.449 -18.164 1.00 39.25 180 ARG A N 1
ATOM 1411 C CA . ARG A 1 180 ? -6.102 7.683 -18.985 1.00 39.25 180 ARG A CA 1
ATOM 1412 C C . ARG A 1 180 ? -7.174 8.709 -18.593 1.00 39.25 180 ARG A C 1
ATOM 1414 O O . ARG A 1 180 ? -6.954 9.915 -18.724 1.00 39.25 180 ARG A O 1
ATOM 1421 N N . THR A 1 181 ? -8.303 8.251 -18.053 1.00 43.50 181 THR A N 1
ATOM 1422 C CA . THR A 1 181 ? -9.454 9.117 -17.730 1.00 43.50 181 THR A CA 1
ATOM 1423 C C . THR A 1 181 ? -9.396 9.690 -16.309 1.00 43.50 181 THR A C 1
ATOM 1425 O O . THR A 1 181 ? -9.842 10.815 -16.089 1.00 43.50 181 THR A O 1
ATOM 1428 N N . ALA A 1 182 ? -8.797 8.972 -15.349 1.00 47.31 182 ALA A N 1
ATOM 1429 C CA . ALA A 1 182 ? -8.599 9.481 -13.987 1.00 47.31 182 ALA A CA 1
ATOM 1430 C C . ALA A 1 182 ? -7.523 10.586 -13.930 1.00 47.31 182 ALA A C 1
ATOM 1432 O O . ALA A 1 182 ? -7.712 11.611 -13.274 1.00 47.31 182 ALA A O 1
ATOM 1433 N N . ARG A 1 183 ? -6.432 10.435 -14.698 1.00 47.56 183 ARG A N 1
ATOM 1434 C CA . ARG A 1 183 ? -5.307 11.390 -14.715 1.00 47.56 183 ARG A CA 1
ATOM 1435 C C . ARG A 1 183 ? -5.691 12.753 -15.309 1.00 47.56 183 ARG A C 1
ATOM 1437 O O . ARG A 1 183 ? -5.280 13.786 -14.793 1.00 47.56 183 ARG A O 1
ATOM 1444 N N . THR A 1 184 ? -6.534 12.782 -16.342 1.00 40.56 184 THR A N 1
ATOM 1445 C CA . THR A 1 184 ? -6.965 14.038 -16.989 1.00 40.56 184 THR A CA 1
ATOM 1446 C C . THR A 1 184 ? -8.026 14.809 -16.198 1.00 40.56 184 THR A C 1
ATOM 1448 O O . THR A 1 184 ? -8.100 16.030 -16.327 1.00 40.56 184 THR A O 1
ATOM 1451 N N . ARG A 1 185 ? -8.806 14.158 -15.320 1.00 44.22 185 ARG A N 1
ATOM 1452 C CA . ARG A 1 185 ? -9.746 14.869 -14.427 1.00 44.22 185 ARG A CA 1
ATOM 1453 C C . ARG A 1 185 ? -9.076 15.474 -13.190 1.00 44.22 185 ARG A C 1
ATOM 1455 O O . ARG A 1 185 ? -9.558 16.497 -12.714 1.00 44.22 185 ARG A O 1
ATOM 1462 N N . ARG A 1 186 ? -7.944 14.925 -12.725 1.00 49.78 186 ARG A N 1
ATOM 1463 C CA . ARG A 1 186 ? -7.200 15.434 -11.550 1.00 49.78 186 ARG A CA 1
ATOM 1464 C C . ARG A 1 186 ? -6.634 16.848 -11.749 1.00 49.78 186 ARG A C 1
ATOM 1466 O O . ARG A 1 186 ? -6.506 17.594 -10.785 1.00 49.78 186 ARG A O 1
ATOM 1473 N N . LEU A 1 187 ? -6.354 17.245 -12.993 1.00 40.59 187 LEU A N 1
ATOM 1474 C CA . LEU A 1 187 ? -5.848 18.585 -13.318 1.00 40.59 187 LEU A CA 1
ATOM 1475 C C . LEU A 1 187 ? -6.947 19.650 -13.462 1.00 40.59 187 LEU A C 1
ATOM 1477 O O . LEU A 1 187 ? -6.638 20.836 -13.408 1.00 40.59 187 LEU A O 1
ATOM 1481 N N . LYS A 1 188 ? -8.224 19.267 -13.619 1.00 37.88 188 LYS A N 1
ATOM 1482 C CA . LYS A 1 188 ? -9.302 20.223 -13.938 1.00 37.88 188 LYS A CA 1
ATOM 1483 C C . LYS A 1 188 ? -10.154 20.658 -12.739 1.00 37.88 188 LYS A C 1
ATOM 1485 O O . LYS A 1 188 ? -10.938 21.584 -12.885 1.00 37.88 188 LYS A O 1
ATOM 1490 N N . SER A 1 189 ? -9.998 20.042 -11.563 1.00 43.25 189 SER A N 1
ATOM 1491 C CA . SER A 1 189 ? -10.858 20.299 -10.393 1.00 43.25 189 SER A CA 1
ATOM 1492 C C . SER A 1 189 ? -10.209 21.097 -9.253 1.00 43.25 189 SER A C 1
ATOM 1494 O O . SER A 1 189 ? -10.796 21.188 -8.181 1.00 43.25 189 SER A O 1
ATOM 1496 N N . ARG A 1 190 ? -9.009 21.671 -9.425 1.00 48.91 190 ARG A N 1
ATOM 1497 C CA . ARG A 1 190 ? -8.320 22.428 -8.352 1.00 48.91 190 ARG A CA 1
ATOM 1498 C C . ARG A 1 190 ? -8.544 23.952 -8.387 1.00 48.91 190 ARG A C 1
ATOM 1500 O O . ARG A 1 190 ? -7.809 24.679 -7.728 1.00 48.91 190 ARG A O 1
ATOM 1507 N N . GLY A 1 191 ? -9.567 24.416 -9.112 1.00 38.19 191 GLY A N 1
ATOM 1508 C CA . GLY A 1 191 ? -9.998 25.821 -9.138 1.00 38.19 191 GLY A CA 1
ATOM 1509 C C . GLY A 1 191 ? -11.154 26.171 -8.193 1.00 38.19 191 GLY A C 1
ATOM 1510 O O . GLY A 1 191 ? -11.207 27.304 -7.730 1.00 38.19 191 GLY A O 1
ATOM 1511 N N . ASP A 1 192 ? -12.020 25.217 -7.834 1.00 35.56 192 ASP A N 1
ATOM 1512 C CA . ASP A 1 192 ? -13.251 25.528 -7.100 1.00 35.56 192 ASP A CA 1
ATOM 1513 C C . ASP A 1 192 ? -13.270 24.902 -5.705 1.00 35.56 192 ASP A C 1
ATOM 1515 O O . ASP A 1 192 ? -13.324 23.687 -5.506 1.00 35.56 192 ASP A O 1
ATOM 1519 N N . ARG A 1 193 ? -13.228 25.784 -4.710 1.00 49.66 193 ARG A N 1
ATOM 1520 C CA . ARG A 1 193 ? -13.578 25.504 -3.322 1.00 49.66 193 ARG A CA 1
ATOM 1521 C C . ARG A 1 193 ? -15.108 25.478 -3.256 1.00 49.66 193 ARG A C 1
ATOM 1523 O O . ARG A 1 193 ? -15.685 26.536 -3.449 1.00 49.66 193 ARG A O 1
ATOM 1530 N N . LEU A 1 194 ? -15.729 24.317 -2.998 1.00 35.75 194 LEU A N 1
ATOM 1531 C CA . LEU A 1 194 ? -17.022 24.121 -2.302 1.00 35.75 194 LEU A CA 1
ATOM 1532 C C . LEU A 1 194 ? -17.397 22.615 -2.257 1.00 35.75 194 LEU A C 1
ATOM 1534 O O . LEU A 1 194 ? -17.440 21.939 -3.278 1.00 35.75 194 LEU A O 1
ATOM 1538 N N . THR A 1 195 ? -17.675 22.120 -1.044 1.00 35.72 195 THR A N 1
ATOM 1539 C CA . THR A 1 195 ? -18.450 20.903 -0.697 1.00 35.72 195 THR A CA 1
ATOM 1540 C C . THR A 1 195 ?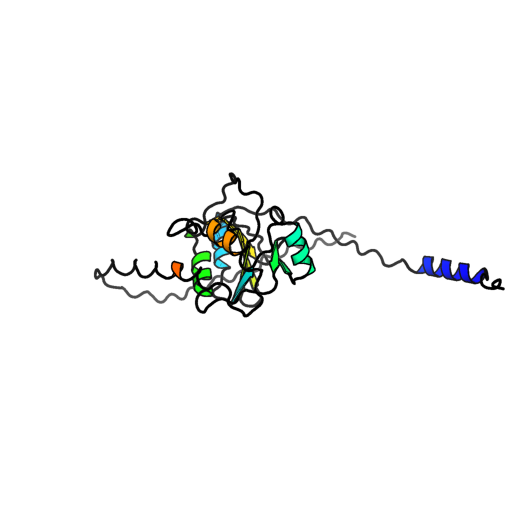 -18.045 19.545 -1.297 1.00 35.72 195 THR A C 1
ATOM 1542 O O . THR A 1 195 ? -18.428 19.186 -2.403 1.00 35.72 195 THR A O 1
ATOM 1545 N N . GLY A 1 196 ? -17.354 18.750 -0.472 1.00 37.12 196 GLY A N 1
ATOM 1546 C CA . GLY A 1 196 ? -17.551 17.311 -0.208 1.00 37.12 196 GLY A CA 1
ATOM 1547 C C . GLY A 1 196 ? -18.339 16.426 -1.184 1.00 37.12 196 GLY A C 1
ATOM 1548 O O . GLY A 1 196 ? -19.233 15.702 -0.754 1.00 37.12 196 GLY A O 1
ATOM 1549 N N . GLN A 1 197 ? -18.005 16.416 -2.473 1.00 38.22 197 GLN A N 1
ATOM 1550 C CA . GLN A 1 197 ? -18.545 15.438 -3.417 1.00 38.22 197 GLN A CA 1
ATOM 1551 C C . GLN A 1 197 ? -17.437 14.930 -4.341 1.00 38.22 197 GLN A C 1
ATOM 1553 O O . GLN A 1 197 ? -17.352 15.265 -5.522 1.00 38.22 197 GLN A O 1
ATOM 1558 N N . VAL A 1 198 ? -16.550 14.106 -3.779 1.00 40.28 198 VAL A N 1
ATOM 1559 C CA . VAL A 1 198 ? -15.577 13.347 -4.569 1.00 40.28 198 VAL A CA 1
ATOM 1560 C C . VAL A 1 198 ? -16.338 12.402 -5.514 1.00 40.28 198 VAL A C 1
ATOM 1562 O O . VAL A 1 198 ? -17.330 11.769 -5.157 1.00 40.28 198 VAL A O 1
ATOM 1565 N N . SER A 1 199 ? -15.904 12.412 -6.774 1.00 42.28 199 SER A N 1
ATOM 1566 C CA . SER A 1 199 ? -16.568 11.890 -7.975 1.00 42.28 199 SER A CA 1
ATOM 1567 C C . SER A 1 199 ? -17.188 10.482 -7.848 1.00 42.28 199 SER A C 1
ATOM 1569 O O . SER A 1 199 ? -16.497 9.469 -7.787 1.00 42.28 199 SER A O 1
ATOM 1571 N N . ARG A 1 200 ? -18.521 10.429 -7.950 1.00 45.78 200 ARG A N 1
ATOM 1572 C CA . ARG A 1 200 ? -19.419 9.263 -7.807 1.00 45.78 200 ARG A CA 1
ATOM 1573 C C . ARG A 1 200 ? -19.509 8.302 -9.017 1.00 45.78 200 ARG A C 1
ATOM 1575 O O . ARG A 1 200 ? -20.546 7.680 -9.206 1.00 45.78 200 ARG A O 1
ATOM 1582 N N . SER A 1 201 ? -18.495 8.168 -9.879 1.00 40.22 201 SER A N 1
ATOM 1583 C CA . SER A 1 201 ? -18.661 7.422 -11.159 1.00 40.22 201 SER A CA 1
ATOM 1584 C C . SER A 1 201 ? -17.759 6.203 -11.382 1.00 40.22 201 SER A C 1
ATOM 1586 O O . SER A 1 201 ? -17.997 5.453 -12.324 1.00 40.22 201 SER A O 1
ATOM 1588 N N . ALA A 1 202 ? -16.763 5.949 -10.529 1.00 41.47 202 ALA A N 1
ATOM 1589 C CA . ALA A 1 202 ? -15.756 4.919 -10.811 1.00 41.47 202 ALA A CA 1
ATOM 1590 C C . ALA A 1 202 ? -16.115 3.499 -10.315 1.00 41.47 202 ALA A C 1
ATOM 1592 O O . ALA A 1 202 ? -15.634 2.525 -10.887 1.00 41.47 202 ALA A O 1
ATOM 1593 N N . PHE A 1 203 ? -16.986 3.362 -9.305 1.00 44.06 203 PHE A N 1
ATOM 1594 C CA . PHE A 1 203 ? -17.264 2.074 -8.641 1.00 44.06 203 PHE A CA 1
ATOM 1595 C C . PHE A 1 203 ? -18.555 1.363 -9.087 1.00 44.06 203 PHE A C 1
ATOM 1597 O O . PHE A 1 203 ? -18.707 0.163 -8.863 1.00 44.06 203 PHE A O 1
ATOM 1604 N N . SER A 1 204 ? -19.478 2.050 -9.771 1.00 39.97 204 SER A N 1
ATOM 1605 C CA . SER A 1 204 ? -20.769 1.455 -10.166 1.00 39.97 204 SER A CA 1
ATOM 1606 C C . SER A 1 204 ? -20.636 0.387 -11.271 1.00 39.97 204 SER A C 1
ATOM 1608 O O . SER A 1 204 ? -21.415 -0.562 -11.307 1.00 39.97 204 SER A O 1
ATOM 1610 N N . ALA A 1 205 ? -19.600 0.461 -12.117 1.00 35.41 205 ALA A N 1
ATOM 1611 C CA . ALA A 1 205 ? -19.436 -0.429 -13.273 1.00 35.41 205 ALA A CA 1
ATOM 1612 C C . ALA A 1 205 ? -18.986 -1.868 -12.933 1.00 35.41 205 ALA A C 1
ATOM 1614 O O . ALA A 1 205 ? -19.157 -2.768 -13.750 1.00 35.41 205 ALA A O 1
ATOM 1615 N N . ALA A 1 206 ? -18.439 -2.116 -11.738 1.00 36.91 206 ALA A N 1
ATOM 1616 C CA . ALA A 1 206 ? -18.018 -3.461 -11.328 1.00 36.91 206 ALA A CA 1
ATOM 1617 C C . ALA A 1 206 ? -19.180 -4.321 -10.785 1.00 36.91 206 ALA A C 1
ATOM 1619 O O . ALA A 1 206 ? -19.078 -5.545 -10.756 1.00 36.91 206 ALA A O 1
ATOM 1620 N N . GLY A 1 207 ? -20.295 -3.700 -10.377 1.00 34.88 207 GLY A N 1
ATOM 1621 C CA . GLY A 1 207 ? -21.431 -4.400 -9.765 1.00 34.88 207 GLY A CA 1
ATOM 1622 C C . GLY A 1 207 ? -22.372 -5.095 -10.754 1.00 34.88 207 GLY A C 1
ATOM 1623 O O . GLY A 1 207 ? -23.095 -6.003 -10.364 1.00 34.88 207 GLY A O 1
ATOM 1624 N N . THR A 1 208 ? -22.370 -4.715 -12.033 1.00 35.28 208 THR A N 1
ATOM 1625 C CA . THR A 1 208 ? -23.386 -5.183 -12.998 1.00 35.28 208 THR A CA 1
ATOM 1626 C C . THR A 1 208 ? -23.009 -6.487 -13.713 1.00 35.28 208 THR A C 1
ATOM 1628 O O . THR A 1 208 ? -23.850 -7.098 -14.364 1.00 35.28 208 THR A O 1
ATOM 1631 N N . LEU A 1 209 ? -21.765 -6.959 -13.577 1.00 36.69 209 LEU A N 1
ATOM 1632 C CA . LEU A 1 209 ? -21.266 -8.136 -14.303 1.00 36.69 209 LEU A CA 1
ATOM 1633 C C . LEU A 1 209 ? -21.490 -9.470 -13.569 1.00 36.69 209 LEU A C 1
ATOM 1635 O O . LEU A 1 209 ? -21.332 -10.528 -14.174 1.00 36.69 209 LEU A O 1
ATOM 1639 N N . HIS A 1 210 ? -21.894 -9.444 -12.294 1.00 37.59 210 HIS A N 1
ATOM 1640 C CA . HIS A 1 210 ? -22.176 -10.668 -11.532 1.00 37.59 210 HIS A CA 1
ATOM 1641 C C . HIS A 1 210 ? -23.630 -11.163 -11.675 1.00 37.59 210 HIS A C 1
ATOM 1643 O O . HIS A 1 210 ? -23.916 -12.329 -11.409 1.00 37.59 210 HIS A O 1
ATOM 1649 N N . GLU A 1 211 ? -24.538 -10.325 -12.186 1.00 39.78 211 GLU A N 1
ATOM 1650 C CA . GLU A 1 211 ? -25.944 -10.694 -12.418 1.00 39.78 211 GLU A CA 1
ATOM 1651 C C . GLU A 1 211 ? -26.134 -11.479 -13.736 1.00 39.78 211 GLU A C 1
ATOM 1653 O O . GLU A 1 211 ? -27.073 -12.261 -13.884 1.00 39.78 211 GLU A O 1
ATOM 1658 N N . GLN A 1 212 ? -25.223 -11.324 -14.706 1.00 35.00 212 GLN A N 1
ATOM 1659 C CA . GLN A 1 212 ? -25.394 -11.881 -16.055 1.00 35.00 212 GLN A CA 1
ATOM 1660 C C . GLN A 1 212 ? -24.927 -13.342 -16.189 1.00 35.00 212 GLN A C 1
ATOM 1662 O O . GLN A 1 212 ? -25.398 -14.059 -17.070 1.00 35.00 212 GLN A O 1
ATOM 1667 N N . THR A 1 213 ? -24.109 -13.835 -15.254 1.00 39.03 213 THR A N 1
ATOM 1668 C CA . THR A 1 213 ? -23.676 -15.247 -15.204 1.00 39.03 213 THR A CA 1
ATOM 1669 C C . THR A 1 213 ? -24.652 -16.140 -14.417 1.00 39.03 213 THR A C 1
ATOM 1671 O O . THR A 1 213 ? -24.509 -17.360 -14.407 1.00 39.03 213 THR A O 1
ATOM 1674 N N . ARG A 1 214 ? -25.703 -15.574 -13.799 1.00 37.69 214 ARG A N 1
ATOM 1675 C CA . ARG A 1 214 ? -26.713 -16.334 -13.032 1.00 37.69 214 ARG A CA 1
ATOM 1676 C C . ARG A 1 214 ? -27.935 -16.792 -13.839 1.00 37.69 214 ARG A C 1
ATOM 1678 O O . ARG A 1 214 ? -28.753 -17.534 -13.308 1.00 37.69 214 ARG A O 1
ATOM 1685 N N . ARG A 1 215 ? -28.069 -16.401 -15.115 1.00 39.91 215 ARG A N 1
ATOM 1686 C CA . ARG A 1 215 ? -29.239 -16.743 -15.957 1.00 39.91 215 ARG A CA 1
ATOM 1687 C C . ARG A 1 215 ? -29.067 -17.945 -16.896 1.00 39.91 215 ARG A C 1
ATOM 1689 O O . ARG A 1 215 ? -29.999 -18.244 -17.631 1.00 39.91 215 ARG A O 1
ATOM 1696 N N . SER A 1 216 ? -27.945 -18.669 -16.854 1.00 43.03 216 SER A N 1
ATOM 1697 C CA . SER A 1 216 ? -27.687 -19.785 -17.788 1.00 43.03 216 SER A CA 1
ATOM 1698 C C . SER A 1 216 ? -27.490 -21.160 -17.135 1.00 43.03 216 SER A C 1
ATOM 1700 O O . SER A 1 216 ? -26.825 -22.003 -17.722 1.00 43.03 216 SER A O 1
ATOM 1702 N N . ASN A 1 217 ? -28.050 -21.419 -15.949 1.00 42.09 217 ASN A N 1
ATOM 1703 C CA . ASN A 1 217 ? -28.075 -22.770 -15.367 1.00 42.09 217 ASN A CA 1
ATOM 1704 C C . ASN A 1 217 ? -29.310 -22.966 -14.471 1.00 42.09 217 ASN A C 1
ATOM 1706 O O . ASN A 1 217 ? -29.211 -22.994 -13.249 1.00 42.09 217 ASN A O 1
ATOM 1710 N N . ASN A 1 218 ? -30.482 -23.108 -15.094 1.00 46.56 218 ASN A N 1
ATOM 1711 C CA . ASN A 1 218 ? -31.637 -23.773 -14.485 1.00 46.56 218 ASN A CA 1
ATOM 1712 C C . ASN A 1 218 ? -31.823 -25.123 -15.186 1.00 46.56 218 ASN A C 1
ATOM 1714 O O . ASN A 1 218 ? -32.677 -25.287 -16.052 1.00 46.56 218 ASN A O 1
ATOM 1718 N N . GLY A 1 219 ? -30.963 -26.075 -14.832 1.00 38.16 219 GLY A N 1
ATOM 1719 C CA . GLY A 1 219 ? -31.152 -27.495 -15.094 1.00 38.16 219 GLY A CA 1
ATOM 1720 C C . GLY A 1 219 ? -31.180 -28.212 -13.752 1.00 38.16 219 GLY A C 1
ATOM 1721 O O . GLY A 1 219 ? -30.219 -28.117 -12.993 1.00 38.16 219 GLY A O 1
ATOM 1722 N N . LEU A 1 220 ? -32.310 -28.855 -13.448 1.00 48.22 220 LEU A N 1
ATOM 1723 C CA . LEU A 1 220 ? -32.523 -29.710 -12.281 1.00 48.22 220 LEU A CA 1
ATOM 1724 C C . LEU A 1 220 ? -31.319 -30.628 -12.031 1.00 48.22 220 LEU A C 1
ATOM 1726 O O . LEU A 1 220 ? -30.875 -31.278 -12.971 1.00 48.22 220 LEU A O 1
ATOM 1730 N N . LEU A 1 221 ? -30.894 -30.762 -10.769 1.00 42.34 221 LEU A N 1
ATOM 1731 C CA . LEU A 1 221 ? -30.476 -32.035 -10.167 1.00 42.34 221 LEU 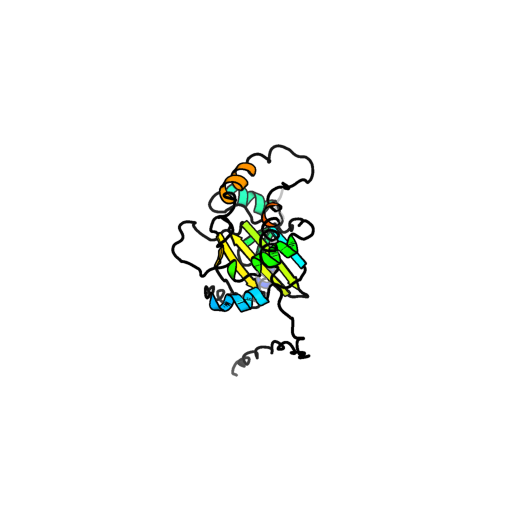A CA 1
ATOM 1732 C C . LEU A 1 221 ? -30.309 -31.900 -8.641 1.00 42.34 221 LEU A C 1
ATOM 1734 O O . LEU A 1 221 ? -29.899 -30.870 -8.110 1.00 42.34 221 LEU A O 1
ATOM 1738 N N . ASN A 1 222 ? -30.704 -32.975 -7.967 1.00 43.06 222 ASN A N 1
ATOM 1739 C CA . ASN A 1 222 ? -30.875 -33.157 -6.529 1.00 43.06 222 ASN A CA 1
ATOM 1740 C C . ASN A 1 222 ? -29.633 -32.807 -5.686 1.00 43.06 222 ASN A C 1
ATOM 1742 O O . ASN A 1 222 ? -28.516 -33.193 -6.026 1.00 43.06 222 ASN A O 1
ATOM 1746 N N . ARG A 1 223 ? -29.843 -32.148 -4.537 1.00 37.97 223 ARG A N 1
ATOM 1747 C CA . ARG A 1 223 ? -28.818 -31.950 -3.496 1.00 37.97 223 ARG A CA 1
ATOM 1748 C C . ARG A 1 223 ? -28.845 -33.110 -2.490 1.00 37.97 223 ARG A C 1
ATOM 1750 O O . ARG A 1 223 ? -29.879 -33.285 -1.851 1.00 37.97 223 ARG A O 1
ATOM 1757 N N . PRO A 1 224 ? -27.742 -33.848 -2.280 1.00 50.28 224 PRO A N 1
ATOM 1758 C CA . PRO A 1 224 ? -27.550 -34.616 -1.056 1.00 50.28 224 PRO A CA 1
ATOM 1759 C C . PRO A 1 224 ? -27.109 -33.692 0.093 1.00 50.28 224 PRO A C 1
ATOM 1761 O O . PRO A 1 224 ? -26.351 -32.740 -0.114 1.00 50.28 224 PRO A O 1
ATOM 1764 N N . GLU A 1 225 ? -27.610 -33.965 1.298 1.00 48.66 225 GLU A N 1
ATOM 1765 C CA . GLU A 1 225 ? -27.233 -33.267 2.532 1.00 48.66 225 GLU A CA 1
ATOM 1766 C C . GLU A 1 225 ? -25.742 -33.467 2.868 1.00 48.66 225 GLU A C 1
ATOM 1768 O O . GLU A 1 225 ? -25.214 -34.568 2.683 1.00 48.66 225 GLU A O 1
ATOM 1773 N N . PRO A 1 226 ? -25.039 -32.440 3.383 1.00 55.38 226 PRO A N 1
ATOM 1774 C CA . PRO A 1 226 ? -23.675 -32.604 3.865 1.00 55.38 226 PRO A CA 1
ATOM 1775 C C . PRO A 1 226 ? -23.648 -33.248 5.265 1.00 55.38 226 PRO A C 1
ATOM 1777 O O . PRO A 1 226 ? -24.465 -32.900 6.121 1.00 55.38 226 PRO A O 1
ATOM 1780 N N . PRO A 1 227 ? -22.683 -34.141 5.547 1.00 52.72 227 PRO A N 1
ATOM 1781 C CA . PRO A 1 227 ? -22.508 -34.696 6.879 1.00 52.72 227 PRO A CA 1
ATOM 1782 C C . PRO A 1 227 ? -21.942 -33.647 7.845 1.00 52.72 227 PRO A C 1
ATOM 1784 O O . PRO A 1 227 ? -21.024 -32.892 7.520 1.00 52.72 227 PRO A O 1
ATOM 1787 N N . ASN A 1 228 ? -22.481 -33.649 9.065 1.00 50.75 228 ASN A N 1
ATOM 1788 C CA . ASN A 1 228 ? -21.965 -32.918 10.218 1.00 50.75 228 ASN A CA 1
ATOM 1789 C C . ASN A 1 228 ? -20.483 -33.252 10.456 1.00 50.75 228 ASN A C 1
ATOM 1791 O O . ASN A 1 228 ? -20.147 -34.348 10.900 1.00 50.75 228 ASN A O 1
ATOM 1795 N N . GLY A 1 229 ? -19.603 -32.285 10.199 1.00 40.16 229 GLY A N 1
ATOM 1796 C CA . GLY A 1 229 ? -18.169 -32.393 10.448 1.00 40.16 229 GLY A CA 1
ATOM 1797 C C . GLY A 1 229 ? -17.592 -31.040 10.839 1.00 40.16 229 GLY A C 1
ATOM 1798 O O . GLY A 1 229 ? -17.098 -30.295 9.999 1.00 40.16 229 GLY A O 1
ATOM 1799 N N . PHE A 1 230 ? -17.679 -30.711 12.126 1.00 43.12 230 PHE A N 1
ATOM 1800 C CA . PHE A 1 230 ? -17.064 -29.528 12.722 1.00 43.12 230 PHE A CA 1
ATOM 1801 C C . PHE A 1 230 ? -15.534 -29.699 12.719 1.00 43.12 230 PHE A C 1
ATOM 1803 O O . PHE A 1 230 ? -14.960 -30.303 13.624 1.00 43.12 230 PHE A O 1
ATOM 1810 N N . VAL A 1 231 ? -14.865 -29.205 11.675 1.00 41.69 231 VAL A N 1
ATOM 1811 C CA . VAL A 1 231 ? -13.399 -29.163 11.606 1.00 41.69 231 VAL A CA 1
ATOM 1812 C C . VAL A 1 231 ? -12.922 -27.950 12.402 1.00 41.69 231 VAL A C 1
ATOM 1814 O O . VAL A 1 231 ? -13.175 -26.806 12.032 1.00 41.69 231 VAL A O 1
ATOM 1817 N N . ARG A 1 232 ? -12.242 -28.202 13.524 1.00 37.44 232 ARG A N 1
ATOM 1818 C CA . ARG A 1 232 ? -11.532 -27.169 14.286 1.00 37.44 232 ARG A CA 1
ATOM 1819 C C . ARG A 1 232 ? -10.439 -26.560 13.404 1.00 37.44 232 ARG A C 1
ATOM 1821 O O . ARG A 1 232 ? -9.603 -27.291 12.879 1.00 37.44 232 ARG A O 1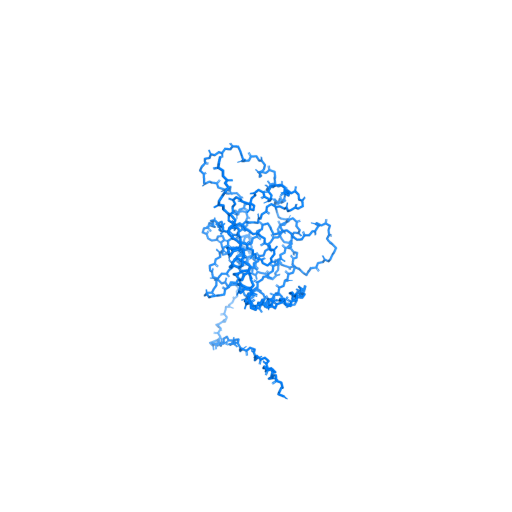
ATOM 1828 N N . SER A 1 233 ? -10.431 -25.234 13.274 1.00 36.19 233 SER A N 1
ATOM 1829 C CA . SER A 1 233 ? -9.320 -24.494 12.668 1.00 36.19 233 SER A CA 1
ATOM 1830 C C . SER A 1 233 ? -8.000 -24.829 13.374 1.00 36.19 233 SER A C 1
ATOM 1832 O O . SER A 1 233 ? -7.987 -24.898 14.608 1.00 36.19 233 SER A O 1
ATOM 1834 N N . PRO A 1 234 ? -6.886 -25.005 12.641 1.00 37.06 234 PRO A N 1
ATOM 1835 C CA . PRO A 1 234 ? -5.580 -25.162 13.258 1.00 37.06 234 PRO A CA 1
ATOM 1836 C C . PRO A 1 234 ? -5.213 -23.870 13.991 1.00 37.06 234 PRO A C 1
ATOM 1838 O O . PRO A 1 234 ? -5.173 -22.782 13.413 1.00 37.06 234 PRO A O 1
ATOM 1841 N N . VAL A 1 235 ? -4.980 -24.006 15.293 1.00 36.28 235 VAL A N 1
ATOM 1842 C CA . VAL A 1 235 ? -4.338 -22.991 16.125 1.00 36.28 235 VAL A CA 1
ATOM 1843 C C . VAL A 1 235 ? -2.953 -22.745 15.531 1.00 36.28 235 VAL A C 1
ATOM 1845 O O . VAL A 1 235 ? -2.190 -23.685 15.329 1.00 36.28 235 VAL A O 1
ATOM 1848 N N . CYS A 1 236 ? -2.635 -21.494 15.202 1.00 33.34 236 CYS A N 1
ATOM 1849 C CA . CYS A 1 236 ? -1.279 -21.121 14.821 1.00 33.34 236 CYS A CA 1
ATOM 1850 C C . CYS A 1 236 ? -0.380 -21.270 16.053 1.00 33.34 236 CYS A C 1
ATOM 1852 O O . CYS A 1 236 ? -0.323 -20.365 16.889 1.00 33.34 236 CYS A O 1
ATOM 1854 N N . ASP A 1 237 ? 0.290 -22.414 16.169 1.00 31.33 237 ASP A N 1
ATOM 1855 C CA . ASP A 1 237 ? 1.297 -22.646 17.193 1.00 31.33 237 ASP A CA 1
ATOM 1856 C C . ASP A 1 237 ? 2.405 -21.595 17.083 1.00 31.33 237 ASP A C 1
ATOM 1858 O O . ASP A 1 237 ? 2.920 -21.273 16.007 1.00 31.33 237 ASP A O 1
ATOM 1862 N N . ALA A 1 238 ? 2.739 -21.008 18.229 1.00 38.31 238 ALA A N 1
ATOM 1863 C CA . ALA A 1 238 ? 3.792 -20.022 18.347 1.00 38.31 238 ALA A CA 1
ATOM 1864 C C . ALA A 1 238 ? 5.135 -20.639 17.929 1.00 38.31 238 ALA A C 1
ATOM 1866 O O . ALA A 1 238 ? 5.586 -21.625 18.508 1.00 38.31 238 ALA A O 1
ATOM 1867 N N . VAL A 1 239 ? 5.799 -20.021 16.951 1.00 45.84 239 VAL A N 1
ATOM 1868 C CA . VAL A 1 239 ? 7.174 -20.366 16.573 1.00 45.84 239 VAL A CA 1
ATOM 1869 C C . VAL A 1 239 ? 8.076 -20.220 17.813 1.00 45.84 239 VAL A C 1
ATOM 1871 O O . VAL A 1 239 ? 8.099 -19.136 18.412 1.00 45.84 239 VAL A O 1
ATOM 1874 N N . PRO A 1 240 ? 8.809 -21.270 18.233 1.00 45.69 240 PRO A N 1
ATOM 1875 C CA . PRO A 1 240 ? 9.681 -21.198 19.397 1.00 45.69 240 PRO A CA 1
ATOM 1876 C C . PRO A 1 240 ? 10.785 -20.161 19.171 1.00 45.69 240 PRO A C 1
ATOM 1878 O O . PRO A 1 240 ? 11.443 -20.133 18.131 1.00 45.69 240 PRO A O 1
ATOM 1881 N N . ARG A 1 241 ? 10.982 -19.277 20.157 1.00 51.19 241 ARG A N 1
ATOM 1882 C CA . ARG A 1 241 ? 12.061 -18.282 20.124 1.00 51.19 241 ARG A CA 1
ATOM 1883 C C . ARG A 1 241 ? 13.418 -18.998 20.183 1.00 51.19 241 ARG A C 1
ATOM 1885 O O . ARG A 1 241 ? 13.561 -1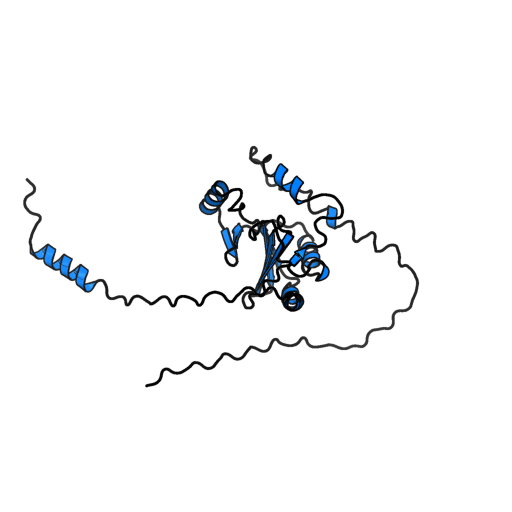9.913 20.996 1.00 51.19 241 ARG A O 1
ATOM 1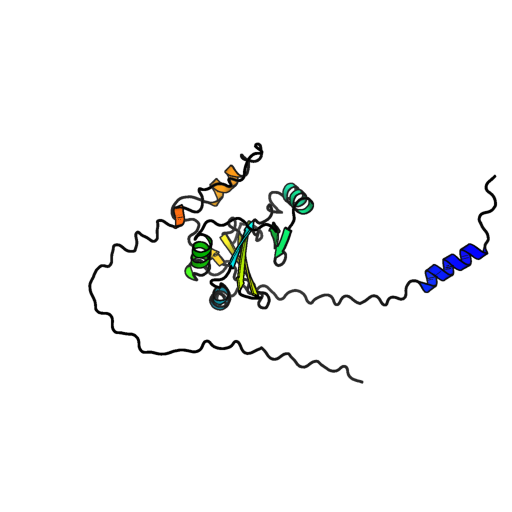892 N N . PRO A 1 242 ? 14.424 -18.574 19.398 1.00 57.69 242 PRO A N 1
ATOM 1893 C CA . PRO A 1 242 ? 15.769 -19.119 19.518 1.00 57.69 242 PRO A CA 1
ATOM 1894 C C . PRO A 1 242 ? 16.345 -18.827 20.917 1.00 57.69 242 PRO A C 1
ATOM 1896 O O . PRO A 1 242 ? 16.056 -17.772 21.497 1.00 57.69 242 PRO A O 1
ATOM 1899 N N . PRO A 1 243 ? 17.150 -19.744 21.485 1.00 64.19 243 PRO A N 1
ATOM 1900 C CA . PRO A 1 243 ? 17.731 -19.564 22.808 1.00 64.19 243 PRO A CA 1
ATOM 1901 C C . PRO A 1 243 ? 18.672 -18.354 22.823 1.00 64.19 243 PRO A C 1
ATOM 1903 O O . PRO A 1 243 ? 19.565 -18.230 21.984 1.00 64.19 243 PRO A O 1
ATOM 1906 N N . LYS A 1 244 ? 18.489 -17.463 23.807 1.00 63.69 244 LYS A N 1
ATOM 1907 C CA . LYS A 1 244 ? 19.425 -16.364 24.079 1.00 63.69 244 LYS A CA 1
ATOM 1908 C C . LYS A 1 244 ? 20.797 -16.958 24.411 1.00 63.69 244 LYS A C 1
ATOM 1910 O O . LYS A 1 244 ? 20.934 -17.653 25.419 1.00 63.69 244 LYS A O 1
ATOM 1915 N N . LYS A 1 245 ? 21.813 -16.669 23.589 1.00 62.81 245 LYS A N 1
ATOM 1916 C CA . LYS A 1 245 ? 23.215 -16.928 23.944 1.00 62.81 245 LYS A CA 1
ATOM 1917 C C . LYS A 1 245 ? 23.539 -16.119 25.200 1.00 62.81 245 LYS A C 1
ATOM 1919 O O . LYS A 1 245 ? 23.403 -14.898 25.196 1.00 62.81 245 LYS A O 1
ATOM 1924 N N . ARG A 1 246 ? 23.920 -16.803 26.282 1.00 61.50 246 ARG A N 1
ATOM 1925 C CA . ARG A 1 246 ? 24.474 -16.143 27.468 1.00 61.50 246 ARG A CA 1
ATOM 1926 C C . ARG A 1 246 ? 25.870 -15.618 27.110 1.00 61.50 246 ARG A C 1
ATOM 1928 O O . ARG A 1 246 ? 26.629 -16.380 26.509 1.00 61.50 246 ARG A O 1
ATOM 1935 N N . PRO A 1 247 ? 26.209 -14.362 27.439 1.00 58.81 247 PRO A N 1
ATOM 1936 C CA . PRO A 1 247 ? 27.582 -13.894 27.331 1.00 58.81 247 PRO A CA 1
ATOM 1937 C C . PRO A 1 247 ? 28.455 -14.717 28.286 1.00 58.81 247 PRO A C 1
ATOM 1939 O O . PRO A 1 247 ? 28.084 -14.935 29.440 1.00 58.81 247 PRO A O 1
ATOM 1942 N N . GLY A 1 248 ? 29.553 -15.253 27.754 1.00 68.50 248 GLY A N 1
ATOM 1943 C CA . GLY A 1 248 ? 30.539 -16.005 28.523 1.00 68.50 248 GLY A CA 1
ATOM 1944 C C . GLY A 1 248 ? 31.263 -15.094 29.510 1.00 68.50 248 GLY A C 1
ATOM 1945 O O . GLY A 1 248 ? 31.570 -13.950 29.174 1.00 68.50 248 GLY A O 1
ATOM 1946 N N . HIS A 1 249 ? 31.473 -15.626 30.712 1.00 57.50 249 HIS A N 1
ATOM 1947 C CA . HIS A 1 249 ? 32.383 -15.100 31.726 1.00 57.50 249 HIS A CA 1
ATOM 1948 C C . HIS A 1 249 ? 33.830 -15.456 31.390 1.00 57.50 249 HIS A C 1
ATOM 1950 O O . HIS A 1 249 ? 34.034 -16.553 30.817 1.00 57.50 249 HIS A O 1
#